Protein AF-A0A968XYW3-F1 (afdb_monomer)

Structure (mmCIF, N/CA/C/O backbone):
data_AF-A0A968XYW3-F1
#
_entry.id   AF-A0A968XYW3-F1
#
loop_
_atom_site.group_PDB
_atom_site.id
_atom_site.type_symbol
_atom_site.label_atom_id
_atom_site.label_alt_id
_atom_site.label_comp_id
_atom_site.label_asym_id
_atom_site.label_entity_id
_atom_site.label_seq_id
_atom_site.pdbx_PDB_ins_code
_atom_site.Cartn_x
_atom_site.Cartn_y
_atom_site.Cartn_z
_atom_site.occupancy
_atom_site.B_iso_or_equiv
_atom_site.auth_seq_id
_atom_site.auth_comp_id
_atom_site.auth_asym_id
_atom_site.auth_atom_id
_atom_site.pdbx_PDB_model_num
ATOM 1 N N . MET A 1 1 ? 74.297 -23.843 -17.372 1.00 54.12 1 MET A N 1
ATOM 2 C CA . MET A 1 1 ? 73.968 -23.413 -18.749 1.00 54.12 1 MET A CA 1
ATOM 3 C C . MET A 1 1 ? 72.685 -24.103 -19.192 1.00 54.12 1 MET A C 1
ATOM 5 O O . MET A 1 1 ? 72.749 -25.212 -19.692 1.00 54.12 1 MET A O 1
ATOM 9 N N . ALA A 1 2 ? 71.532 -23.484 -18.948 1.00 42.81 2 ALA A N 1
ATOM 10 C CA . ALA A 1 2 ? 70.273 -23.759 -19.647 1.00 42.81 2 ALA A CA 1
ATOM 11 C C . ALA A 1 2 ? 69.329 -22.609 -19.286 1.00 42.81 2 ALA A C 1
ATOM 13 O O . ALA A 1 2 ? 68.835 -22.524 -18.164 1.00 42.81 2 ALA A O 1
ATOM 14 N N . ALA A 1 3 ? 69.235 -21.662 -20.211 1.00 54.09 3 ALA A N 1
ATOM 15 C CA . ALA A 1 3 ? 68.545 -20.397 -20.066 1.00 54.09 3 ALA A CA 1
ATOM 16 C C . ALA A 1 3 ? 67.037 -20.558 -20.314 1.00 54.09 3 ALA A C 1
ATOM 18 O O . ALA A 1 3 ? 66.617 -21.222 -21.259 1.00 54.09 3 ALA A O 1
ATOM 19 N N . ASP A 1 4 ? 66.261 -19.939 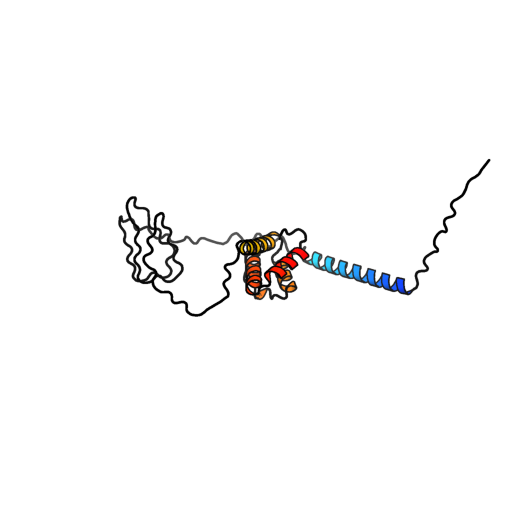-19.428 1.00 60.03 4 ASP A N 1
ATOM 20 C CA . ASP A 1 4 ? 65.313 -18.878 -19.774 1.00 60.03 4 ASP A CA 1
ATOM 21 C C . ASP A 1 4 ? 64.361 -19.156 -20.956 1.00 60.03 4 ASP A C 1
ATOM 23 O O . ASP A 1 4 ? 64.613 -18.820 -22.114 1.00 60.03 4 ASP A O 1
ATOM 27 N N . ARG A 1 5 ? 63.221 -19.782 -20.642 1.00 59.44 5 ARG A N 1
ATOM 28 C CA . ARG A 1 5 ? 62.080 -19.953 -21.550 1.00 59.44 5 ARG A CA 1
ATOM 29 C C . ARG A 1 5 ? 61.068 -18.840 -21.264 1.00 59.44 5 ARG A C 1
ATOM 31 O O . ARG A 1 5 ? 60.162 -18.996 -20.449 1.00 59.44 5 ARG A O 1
ATOM 38 N N . ALA A 1 6 ? 61.256 -17.706 -21.932 1.00 63.25 6 ALA A N 1
ATOM 39 C CA . ALA A 1 6 ? 60.378 -16.546 -21.863 1.00 63.25 6 ALA A CA 1
ATOM 40 C C . ALA A 1 6 ? 58.980 -16.851 -22.442 1.00 63.25 6 ALA A C 1
ATOM 42 O O . ALA A 1 6 ? 58.824 -17.183 -23.619 1.00 63.25 6 ALA A O 1
ATOM 43 N N . LEU A 1 7 ? 57.957 -16.702 -21.598 1.00 61.09 7 LEU A N 1
ATOM 44 C CA . LEU A 1 7 ? 56.536 -16.695 -21.949 1.00 61.09 7 LEU A CA 1
ATOM 45 C C . LEU A 1 7 ? 56.204 -15.428 -22.754 1.00 61.09 7 LEU A C 1
ATOM 47 O O . LEU A 1 7 ? 55.898 -14.372 -22.205 1.00 61.09 7 LEU A O 1
ATOM 51 N N . SER A 1 8 ? 56.271 -15.540 -24.078 1.00 68.19 8 SER A N 1
ATOM 52 C CA . SER A 1 8 ? 55.739 -14.547 -25.012 1.00 68.19 8 SER A CA 1
ATOM 53 C C . SER A 1 8 ? 54.216 -14.689 -25.086 1.00 68.19 8 SER A C 1
ATOM 55 O O . SER A 1 8 ? 53.688 -15.507 -25.839 1.00 68.19 8 SER A O 1
ATOM 57 N N . HIS A 1 9 ? 53.497 -13.915 -24.273 1.00 72.81 9 HIS A N 1
ATOM 58 C CA . HIS A 1 9 ? 52.052 -13.757 -24.428 1.00 72.81 9 HIS A CA 1
ATOM 59 C C . HIS A 1 9 ? 51.757 -12.641 -25.446 1.00 72.81 9 HIS A C 1
ATOM 61 O O . HIS A 1 9 ? 52.218 -11.512 -25.257 1.00 72.81 9 HIS A O 1
ATOM 67 N N . PRO A 1 10 ? 50.991 -12.914 -26.519 1.00 72.81 10 PRO A N 1
ATOM 68 C CA . PRO A 1 10 ? 50.585 -11.888 -27.469 1.00 72.81 10 PRO A CA 1
ATOM 69 C C . PRO A 1 10 ? 49.610 -10.913 -26.800 1.00 72.81 10 PRO A C 1
ATOM 71 O O . PRO A 1 10 ? 48.550 -11.304 -26.313 1.00 72.81 10 PRO A O 1
ATOM 74 N N . ILE A 1 11 ? 49.971 -9.630 -26.782 1.00 72.62 11 ILE A N 1
ATOM 75 C CA . ILE A 1 11 ? 49.113 -8.548 -26.289 1.00 72.62 11 ILE A CA 1
ATOM 76 C C . ILE A 1 11 ? 47.948 -8.387 -27.280 1.00 72.62 11 ILE A C 1
ATOM 78 O O . ILE A 1 11 ? 48.202 -8.114 -28.459 1.00 72.62 11 ILE A O 1
ATOM 82 N N . PRO A 1 12 ? 46.678 -8.545 -26.858 1.00 65.69 12 PRO A N 1
ATOM 83 C CA . PRO A 1 12 ? 45.551 -8.384 -27.761 1.00 65.69 12 PRO A CA 1
ATOM 84 C C . PRO A 1 12 ? 45.451 -6.937 -28.257 1.00 65.69 12 PRO A C 1
ATOM 86 O O . PRO A 1 12 ? 45.507 -5.964 -27.504 1.00 65.69 12 PRO A O 1
ATOM 89 N N . SER A 1 13 ? 45.327 -6.847 -29.578 1.00 63.91 13 SER A N 1
ATOM 90 C CA . SER A 1 13 ? 45.238 -5.646 -30.399 1.00 63.91 13 SER A CA 1
ATOM 91 C C . SER A 1 13 ? 44.205 -4.631 -29.897 1.00 63.91 13 SER A C 1
ATOM 93 O O . SER A 1 13 ? 43.092 -4.976 -29.501 1.00 63.91 13 SER A O 1
ATOM 95 N N . ARG A 1 14 ? 44.588 -3.350 -29.981 1.00 60.44 14 ARG A N 1
ATOM 96 C CA . ARG A 1 14 ? 43.767 -2.168 -29.696 1.00 60.44 14 ARG A CA 1
ATOM 97 C C . ARG A 1 14 ? 42.399 -2.268 -30.378 1.00 60.44 14 ARG A C 1
ATOM 99 O O . ARG A 1 14 ? 42.305 -2.232 -31.605 1.00 60.44 14 ARG A O 1
ATOM 106 N N . TYR A 1 15 ? 41.342 -2.287 -29.571 1.00 65.44 15 TYR A N 1
ATOM 107 C CA . TYR A 1 15 ? 39.962 -2.149 -30.027 1.00 65.44 15 TYR A CA 1
ATOM 108 C C . TYR A 1 15 ? 39.785 -0.826 -30.790 1.00 65.44 15 TYR A C 1
ATOM 110 O O . TYR A 1 15 ? 39.713 0.255 -30.201 1.00 65.44 15 TYR A O 1
ATOM 118 N N . LYS A 1 16 ? 39.708 -0.901 -32.124 1.00 64.56 16 LYS A N 1
ATOM 119 C CA . LYS A 1 16 ? 39.220 0.197 -32.965 1.00 64.56 16 LYS A CA 1
ATOM 120 C C . LYS A 1 16 ? 37.712 0.306 -32.756 1.00 64.56 16 LYS A C 1
ATOM 122 O O . LYS A 1 16 ? 36.932 -0.373 -33.415 1.00 64.56 16 LYS A O 1
ATOM 127 N N . PHE A 1 17 ? 37.311 1.156 -31.817 1.00 58.88 17 PHE A N 1
ATOM 128 C CA . PHE A 1 17 ? 35.916 1.528 -31.610 1.00 58.88 17 PHE A CA 1
ATOM 129 C C . PHE A 1 17 ? 35.354 2.173 -32.887 1.00 58.88 17 PHE A C 1
ATOM 131 O O . PHE A 1 17 ? 35.694 3.309 -33.228 1.00 58.88 17 PHE A O 1
ATOM 138 N N . GLY A 1 18 ? 34.511 1.427 -33.606 1.00 72.81 18 GLY A N 1
ATOM 139 C CA . GLY A 1 18 ? 33.774 1.919 -34.769 1.00 72.81 18 GLY A CA 1
ATOM 140 C C . GLY A 1 18 ? 32.852 3.082 -34.391 1.00 72.81 18 GLY A C 1
ATOM 141 O O . GLY A 1 18 ? 32.333 3.136 -33.276 1.00 72.81 18 GLY A O 1
ATOM 142 N N . GLY A 1 19 ? 32.643 4.022 -35.319 1.00 76.44 19 GLY A N 1
ATOM 143 C CA . GLY A 1 19 ? 31.930 5.286 -35.074 1.00 76.44 19 GLY A CA 1
ATOM 144 C C . GLY A 1 19 ? 30.546 5.149 -34.424 1.00 76.44 19 GLY A C 1
ATOM 145 O O . GLY A 1 19 ? 30.143 6.034 -33.674 1.00 76.44 19 GLY A O 1
ATOM 146 N N . HIS A 1 20 ? 29.855 4.020 -34.607 1.00 78.12 20 HIS A N 1
ATOM 147 C CA . HIS A 1 20 ? 28.555 3.762 -33.978 1.00 78.12 20 HIS A CA 1
ATOM 148 C C . HIS A 1 20 ? 28.596 3.646 -32.449 1.00 78.12 20 HIS A C 1
ATOM 150 O O . HIS A 1 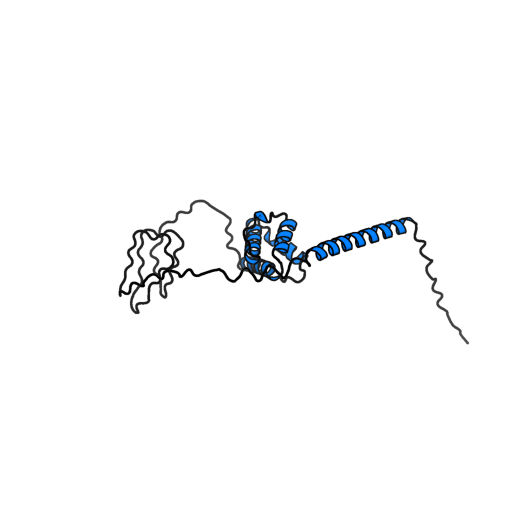20 ? 27.643 4.048 -31.785 1.00 78.12 20 HIS A O 1
ATOM 156 N N . GLN A 1 21 ? 29.702 3.179 -31.868 1.00 80.38 21 GLN A N 1
ATOM 157 C CA . GLN A 1 21 ? 29.836 3.070 -30.411 1.00 80.38 21 GLN A CA 1
ATOM 158 C C . GLN A 1 21 ? 29.899 4.443 -29.725 1.00 80.38 21 GLN A C 1
ATOM 160 O O . GLN A 1 21 ? 29.385 4.610 -28.621 1.00 80.38 21 GLN A O 1
ATOM 165 N N . LYS A 1 22 ? 30.462 5.457 -30.397 1.00 85.38 22 LYS A N 1
ATOM 166 C CA . LYS A 1 22 ? 30.525 6.825 -29.858 1.00 85.38 22 LYS A CA 1
ATOM 167 C C . LYS A 1 22 ? 29.129 7.430 -29.710 1.00 85.38 22 LYS A C 1
ATOM 169 O O . LYS A 1 22 ? 28.837 8.041 -28.688 1.00 85.38 22 LYS A O 1
ATOM 174 N N . ASN A 1 23 ? 28.255 7.198 -30.689 1.00 88.12 23 ASN A N 1
ATOM 175 C CA . ASN A 1 23 ? 26.884 7.705 -30.652 1.00 88.12 23 ASN A CA 1
ATOM 176 C C . ASN A 1 23 ? 26.074 7.040 -29.533 1.00 88.12 23 ASN A C 1
ATOM 178 O O . ASN A 1 23 ? 25.338 7.726 -28.830 1.00 88.12 23 ASN A O 1
ATOM 182 N N . MET A 1 24 ? 26.257 5.733 -29.313 1.00 89.00 24 MET A N 1
ATOM 183 C CA . MET A 1 24 ? 25.593 5.039 -28.205 1.00 89.00 24 MET A CA 1
ATOM 184 C C . MET A 1 24 ? 26.023 5.574 -26.837 1.00 89.00 24 MET A C 1
ATOM 186 O O . MET A 1 24 ? 25.183 5.773 -25.962 1.00 89.00 24 MET A O 1
ATOM 190 N N . LEU A 1 25 ? 27.315 5.860 -26.664 1.00 90.81 25 LEU A N 1
ATOM 191 C CA . LEU A 1 25 ? 27.838 6.383 -25.404 1.00 90.81 25 LEU A CA 1
ATOM 192 C C . LEU A 1 25 ? 27.327 7.803 -25.116 1.00 90.81 25 LEU A C 1
ATOM 194 O O . LEU A 1 25 ? 26.996 8.114 -23.973 1.00 90.81 25 LEU A O 1
ATOM 198 N N . ILE A 1 26 ? 27.184 8.640 -26.149 1.00 93.25 26 ILE A N 1
ATOM 199 C CA . ILE A 1 26 ? 26.586 9.977 -26.021 1.00 93.25 26 ILE A CA 1
ATOM 200 C C . ILE A 1 26 ? 25.122 9.871 -25.577 1.00 93.25 26 ILE A C 1
ATOM 202 O O . ILE A 1 26 ? 24.737 10.535 -24.619 1.00 93.25 26 ILE A O 1
ATOM 206 N N . VAL A 1 27 ? 24.325 8.997 -26.202 1.00 94.06 27 VAL A N 1
ATOM 207 C CA . VAL A 1 27 ? 22.911 8.803 -25.830 1.00 94.06 27 VAL A CA 1
ATOM 208 C C . VAL A 1 27 ? 22.777 8.292 -24.392 1.00 94.06 27 VAL A C 1
ATOM 210 O O . VAL A 1 27 ? 21.951 8.804 -23.635 1.00 94.06 27 VAL A O 1
ATOM 213 N N . ALA A 1 28 ? 23.617 7.338 -23.983 1.00 94.19 28 ALA A N 1
ATOM 214 C CA . ALA A 1 28 ? 23.607 6.806 -22.622 1.00 94.19 28 ALA A CA 1
ATOM 215 C C . ALA A 1 28 ? 23.951 7.882 -21.575 1.00 94.19 28 ALA A C 1
ATOM 217 O O . ALA A 1 28 ? 23.260 8.003 -20.563 1.00 94.19 28 ALA A O 1
ATOM 218 N N . LEU A 1 29 ? 24.970 8.710 -21.830 1.00 96.81 29 LEU A N 1
ATOM 219 C CA . LEU A 1 29 ? 25.329 9.813 -20.935 1.00 96.81 29 LEU A CA 1
ATOM 220 C C . LEU A 1 29 ? 24.234 10.884 -20.872 1.00 96.81 29 LEU A C 1
ATOM 222 O O . LEU A 1 29 ? 23.923 11.368 -19.784 1.00 96.81 29 LEU A O 1
ATOM 226 N N . SER A 1 30 ? 23.607 11.222 -22.002 1.00 96.56 30 SER A N 1
ATOM 227 C CA . SER A 1 30 ? 22.475 12.154 -22.031 1.00 96.56 30 SER A CA 1
ATOM 228 C C . SER A 1 30 ? 21.292 11.647 -21.203 1.00 96.56 30 SER A C 1
ATOM 230 O O . SER A 1 30 ? 20.686 12.430 -20.473 1.00 96.56 30 SER A O 1
ATOM 232 N N . LEU A 1 31 ? 20.994 10.344 -21.256 1.00 97.06 31 LEU A N 1
ATOM 233 C CA . LEU A 1 31 ? 19.916 9.739 -20.474 1.00 97.06 31 LEU A CA 1
ATOM 234 C C . LEU A 1 31 ? 20.198 9.793 -18.965 1.00 97.06 31 LEU A C 1
ATOM 236 O O . LEU A 1 31 ? 19.328 10.180 -18.186 1.00 97.06 31 LEU A O 1
ATOM 240 N N . ILE A 1 32 ? 21.425 9.466 -18.551 1.00 96.88 32 ILE A N 1
ATOM 241 C CA . ILE A 1 32 ? 21.835 9.513 -17.138 1.00 96.88 32 ILE A CA 1
ATOM 242 C C . ILE A 1 32 ? 21.747 10.947 -16.599 1.00 96.88 32 ILE A C 1
ATOM 244 O O . ILE A 1 32 ? 21.223 11.171 -15.506 1.00 96.88 32 ILE A O 1
ATOM 248 N N . LEU A 1 33 ? 22.210 11.933 -17.375 1.00 97.31 33 LEU A N 1
ATOM 249 C CA . LEU A 1 33 ? 22.125 13.344 -16.992 1.00 97.31 33 LEU A CA 1
ATOM 250 C C . LEU A 1 33 ? 20.674 13.837 -16.897 1.00 97.31 33 LEU A C 1
ATOM 252 O O . LEU A 1 33 ? 20.360 14.612 -15.992 1.00 97.31 33 LEU A O 1
ATOM 256 N N . LEU A 1 34 ? 19.781 13.365 -17.773 1.00 96.81 34 LEU A N 1
ATOM 257 C CA . LEU A 1 34 ? 18.357 13.696 -17.718 1.00 96.81 34 LEU A CA 1
ATOM 258 C C . LEU A 1 34 ? 17.704 13.166 -16.434 1.00 96.81 34 LEU A C 1
ATOM 260 O O . LEU A 1 34 ? 17.021 13.919 -15.740 1.00 96.81 34 LEU A O 1
ATOM 264 N N . ILE A 1 35 ? 17.964 11.906 -16.075 1.00 95.00 35 ILE A N 1
ATOM 265 C CA . ILE A 1 35 ? 17.444 11.296 -14.841 1.00 95.00 35 ILE A CA 1
ATOM 266 C C . ILE A 1 35 ? 17.963 12.055 -13.611 1.00 95.00 35 ILE A C 1
ATOM 268 O O . ILE A 1 35 ? 17.181 12.432 -12.736 1.00 95.00 35 ILE A O 1
ATOM 272 N N . ALA A 1 36 ? 19.264 12.363 -13.568 1.00 94.94 36 ALA A N 1
ATOM 273 C CA . ALA A 1 36 ? 19.859 13.131 -12.475 1.00 94.94 36 ALA A CA 1
ATOM 274 C C . ALA A 1 36 ? 19.248 14.540 -12.342 1.00 94.94 36 ALA A C 1
ATOM 276 O O . ALA A 1 36 ? 19.038 15.029 -11.227 1.00 94.94 36 ALA A O 1
ATOM 277 N N . TRP A 1 37 ? 18.925 15.194 -13.463 1.00 95.88 37 TRP A N 1
ATOM 278 C CA . TRP A 1 37 ? 18.262 16.497 -13.461 1.00 95.88 37 TRP A CA 1
ATOM 279 C C . TRP A 1 37 ? 16.831 16.427 -12.913 1.00 95.88 37 TRP A C 1
ATOM 281 O O . TRP A 1 37 ? 16.465 17.278 -12.099 1.00 95.88 37 TRP A O 1
ATOM 291 N N . ILE A 1 38 ? 16.049 15.405 -13.285 1.00 93.50 38 ILE A N 1
ATOM 292 C CA . ILE A 1 38 ? 14.680 15.199 -12.777 1.00 93.50 38 ILE A CA 1
ATOM 293 C C . ILE A 1 38 ? 14.697 15.008 -11.253 1.00 93.50 38 ILE A C 1
ATOM 295 O O . ILE A 1 38 ? 13.980 15.708 -10.535 1.00 93.50 38 ILE A O 1
ATOM 299 N N . VAL A 1 39 ? 15.580 14.143 -10.742 1.00 89.62 39 VAL A N 1
ATOM 300 C CA . VAL A 1 39 ? 15.715 13.894 -9.295 1.00 89.62 39 VAL A CA 1
ATOM 301 C C . VAL A 1 39 ? 16.120 15.171 -8.547 1.00 89.62 39 VAL A C 1
ATOM 303 O O . VAL A 1 39 ? 15.529 15.515 -7.521 1.00 89.62 39 VAL A O 1
ATOM 306 N N . ARG A 1 40 ? 17.088 15.933 -9.076 1.00 89.06 40 ARG A N 1
ATOM 307 C CA . ARG A 1 40 ? 17.534 17.195 -8.461 1.00 89.06 40 ARG A CA 1
ATOM 308 C C . ARG A 1 40 ? 16.446 18.269 -8.473 1.00 89.06 40 ARG A C 1
ATOM 310 O O . ARG A 1 40 ? 16.354 19.045 -7.520 1.00 89.06 40 ARG A O 1
ATOM 317 N N . ARG A 1 41 ? 15.644 18.344 -9.539 1.00 90.19 41 ARG A N 1
ATOM 318 C CA . ARG A 1 41 ? 14.544 19.308 -9.654 1.00 90.19 41 ARG A CA 1
ATOM 319 C C . ARG A 1 41 ? 13.453 19.026 -8.624 1.00 90.19 41 ARG A C 1
ATOM 321 O O . ARG A 1 41 ? 13.018 19.971 -7.970 1.00 90.19 41 ARG A O 1
ATOM 328 N N . ASN A 1 42 ? 13.089 17.759 -8.427 1.00 77.19 42 ASN A N 1
ATOM 329 C CA . ASN A 1 42 ? 12.075 17.377 -7.443 1.00 77.19 42 ASN A CA 1
ATOM 330 C C . ASN A 1 42 ? 12.548 17.641 -6.007 1.00 77.19 42 ASN A C 1
ATOM 332 O O . ASN A 1 42 ? 11.820 18.243 -5.225 1.00 77.19 42 ASN A O 1
ATOM 336 N N . ASN A 1 43 ? 13.810 17.337 -5.686 1.00 74.06 43 ASN A N 1
ATOM 337 C CA . ASN A 1 43 ? 14.340 17.580 -4.339 1.00 74.06 43 ASN A CA 1
ATOM 338 C C . ASN A 1 43 ? 14.454 19.085 -3.990 1.00 74.06 43 ASN A C 1
ATOM 340 O O . ASN A 1 43 ? 14.331 19.488 -2.835 1.00 74.06 43 ASN A O 1
ATOM 344 N N . LYS A 1 44 ? 14.646 19.966 -4.986 1.00 73.62 44 LYS A N 1
ATOM 345 C CA . LYS A 1 44 ? 14.739 21.422 -4.756 1.00 73.62 44 LYS A CA 1
ATOM 346 C C . LYS A 1 44 ? 13.395 22.065 -4.381 1.00 73.62 44 LYS A C 1
ATOM 348 O O . LYS A 1 44 ? 13.398 23.159 -3.817 1.00 73.62 44 LYS A O 1
ATOM 353 N N . LEU A 1 45 ? 12.268 21.419 -4.683 1.00 62.81 45 LEU A N 1
ATOM 354 C CA . LEU A 1 45 ? 10.934 21.935 -4.359 1.00 62.81 45 LEU A CA 1
ATOM 355 C C . LEU A 1 45 ? 10.501 21.583 -2.925 1.00 62.81 45 LEU A C 1
ATOM 357 O O . LEU A 1 45 ? 9.831 22.392 -2.291 1.00 62.81 45 LEU A O 1
ATOM 361 N N . SER A 1 46 ? 10.975 20.468 -2.361 1.00 58.69 46 SER A N 1
ATOM 362 C CA . SER A 1 46 ? 10.630 20.046 -0.991 1.00 58.69 46 SER A CA 1
ATOM 363 C C . SER A 1 46 ? 11.351 20.831 0.116 1.00 58.69 46 SER A C 1
ATOM 365 O O . SER A 1 46 ? 10.914 20.832 1.263 1.00 58.69 46 SER A O 1
ATOM 367 N N . GLY A 1 47 ? 12.434 21.548 -0.202 1.00 54.09 47 GLY A N 1
ATOM 368 C CA . GLY A 1 47 ? 13.249 22.264 0.790 1.00 54.09 47 GLY A CA 1
ATOM 369 C C . GLY A 1 47 ? 12.703 23.613 1.283 1.00 54.09 47 GLY A C 1
ATOM 370 O O . GLY A 1 47 ? 13.378 24.264 2.075 1.00 54.09 47 GLY A O 1
ATOM 371 N N . LYS A 1 48 ? 11.537 24.084 0.810 1.00 52.75 48 LYS A N 1
ATOM 372 C CA . LYS A 1 48 ? 11.028 25.440 1.118 1.00 52.75 48 LYS A CA 1
ATOM 373 C C . LYS A 1 48 ? 9.740 25.515 1.951 1.00 52.75 48 LYS A C 1
ATOM 375 O O . LYS A 1 48 ? 9.311 26.628 2.233 1.00 52.75 48 LYS A O 1
ATOM 380 N N . LEU A 1 49 ? 9.152 24.393 2.379 1.00 53.53 49 LEU A N 1
ATOM 381 C CA . LEU A 1 49 ? 7.826 24.381 3.033 1.00 53.53 49 LEU A CA 1
ATOM 382 C C . LEU A 1 49 ? 7.781 23.928 4.507 1.00 53.53 49 LEU A C 1
ATOM 384 O O . LEU A 1 49 ? 6.715 23.619 5.023 1.00 53.53 49 LEU A O 1
ATOM 388 N N . LYS A 1 50 ? 8.901 23.942 5.232 1.00 59.53 50 LYS A N 1
ATOM 389 C CA . LYS A 1 50 ? 8.924 23.822 6.706 1.00 59.53 50 LYS A CA 1
ATOM 390 C C . LYS A 1 50 ? 9.875 24.907 7.209 1.00 59.53 50 LYS A C 1
ATOM 392 O O . LYS A 1 50 ? 10.990 24.995 6.715 1.00 59.53 50 LYS A O 1
ATOM 397 N N . VAL A 1 51 ? 9.485 25.863 8.054 1.00 54.25 51 VAL A N 1
ATOM 398 C CA . VAL A 1 51 ? 9.230 25.680 9.498 1.00 54.25 51 VAL A CA 1
ATOM 399 C C . VAL A 1 51 ? 8.283 26.762 10.078 1.00 54.25 51 VAL A C 1
ATOM 401 O O . VAL A 1 51 ? 7.967 26.714 11.259 1.00 54.25 51 VAL A O 1
ATOM 404 N N . LYS A 1 52 ? 7.805 27.746 9.301 1.00 48.12 52 LYS A N 1
ATOM 405 C CA . LYS A 1 52 ? 7.115 28.914 9.893 1.00 48.12 52 LYS A CA 1
ATOM 406 C C . LYS A 1 52 ? 5.622 28.747 10.200 1.00 48.12 52 LYS A C 1
ATOM 408 O O . LYS A 1 52 ? 5.161 29.410 11.117 1.00 48.12 52 LYS A O 1
ATOM 413 N N . ASP A 1 53 ? 4.914 27.821 9.554 1.00 52.56 53 ASP A N 1
ATOM 414 C CA . ASP A 1 53 ? 3.440 27.820 9.632 1.00 52.56 53 ASP A CA 1
ATOM 415 C C . ASP A 1 53 ? 2.851 26.763 10.587 1.00 52.56 53 ASP A C 1
ATOM 417 O O . ASP A 1 53 ? 1.643 26.724 10.792 1.00 52.56 53 ASP A O 1
ATOM 421 N N . LEU A 1 54 ? 3.678 25.905 11.205 1.00 53.78 54 LEU A N 1
ATOM 422 C CA . LEU A 1 54 ? 3.192 24.802 12.054 1.00 53.78 54 LEU A CA 1
ATOM 423 C C . LEU A 1 54 ? 3.149 25.104 13.563 1.00 53.78 54 LEU A C 1
ATOM 425 O O . LEU A 1 54 ? 2.779 24.225 14.332 1.00 53.78 54 LEU A O 1
ATOM 429 N N . VAL A 1 55 ? 3.517 26.314 14.001 1.00 51.56 55 VAL A N 1
ATOM 430 C CA . VAL A 1 55 ? 3.499 26.690 15.434 1.00 51.56 55 VAL A CA 1
ATOM 431 C C . VAL A 1 55 ? 2.264 27.525 15.816 1.00 51.56 55 VAL A C 1
ATOM 433 O O . VAL A 1 55 ? 1.956 27.642 16.996 1.00 51.56 55 VAL A O 1
ATOM 436 N N . GLU A 1 56 ? 1.482 28.037 14.859 1.00 52.16 56 GLU A N 1
ATOM 437 C CA . GLU A 1 56 ? 0.322 28.902 15.164 1.00 52.16 56 GLU A CA 1
ATOM 438 C C . GLU A 1 56 ? -1.038 28.177 15.253 1.00 52.16 56 GLU A C 1
ATOM 440 O O . GLU A 1 56 ? -2.039 28.811 15.579 1.00 52.16 56 GLU A O 1
ATOM 445 N N . ALA A 1 57 ? -1.111 26.856 15.039 1.00 52.91 57 ALA A N 1
ATOM 446 C CA . ALA A 1 57 ? -2.395 26.136 14.980 1.00 52.91 57 ALA A CA 1
ATOM 447 C C . ALA A 1 57 ? -2.818 25.376 16.262 1.00 52.91 57 ALA A C 1
ATOM 449 O O . ALA A 1 57 ? -3.961 24.930 16.335 1.00 52.91 57 ALA A O 1
ATOM 450 N N . GLU A 1 58 ? -1.966 25.227 17.286 1.00 51.56 58 GLU A N 1
ATOM 451 C CA . GLU A 1 58 ? -2.268 24.352 18.446 1.00 51.56 58 GLU A CA 1
ATOM 452 C C . GLU A 1 58 ? -2.872 25.036 19.692 1.00 51.56 58 GLU A C 1
ATOM 454 O O . GLU A 1 58 ? -3.126 24.366 20.689 1.00 51.56 58 GLU A O 1
ATOM 459 N N . LEU A 1 59 ? -3.169 26.341 19.672 1.00 53.78 59 LEU A N 1
ATOM 460 C CA . LEU A 1 59 ? -3.608 27.062 20.885 1.00 53.78 59 LEU A CA 1
ATOM 461 C C . LEU A 1 59 ? -5.115 27.340 21.019 1.00 53.78 59 LEU A C 1
ATOM 463 O O . LEU A 1 59 ? -5.496 28.000 21.981 1.00 53.78 59 LEU A O 1
ATOM 467 N N . ASN A 1 60 ? -5.984 26.839 20.128 1.00 50.88 60 ASN A N 1
ATOM 468 C CA . ASN A 1 60 ? -7.387 27.295 20.102 1.00 50.88 60 ASN A CA 1
ATOM 469 C C . ASN A 1 60 ? -8.489 26.221 20.024 1.00 50.88 60 ASN A C 1
ATOM 471 O O . ASN A 1 60 ? -9.567 26.495 19.503 1.00 50.88 60 ASN A O 1
ATOM 475 N N . THR A 1 61 ? -8.281 25.019 20.575 1.00 54.59 61 THR A N 1
ATOM 476 C CA . THR A 1 61 ? -9.397 24.063 20.757 1.00 54.59 61 THR A CA 1
ATOM 477 C C . THR A 1 61 ? -9.836 24.014 22.218 1.00 54.59 61 THR A C 1
ATOM 479 O O . THR A 1 61 ? -9.392 23.198 23.024 1.00 54.59 61 THR A O 1
ATOM 482 N N . GLU A 1 62 ? -10.705 24.965 22.544 1.00 44.12 62 GLU A N 1
ATOM 483 C CA . GLU A 1 62 ? -11.476 25.068 23.776 1.00 44.12 62 GL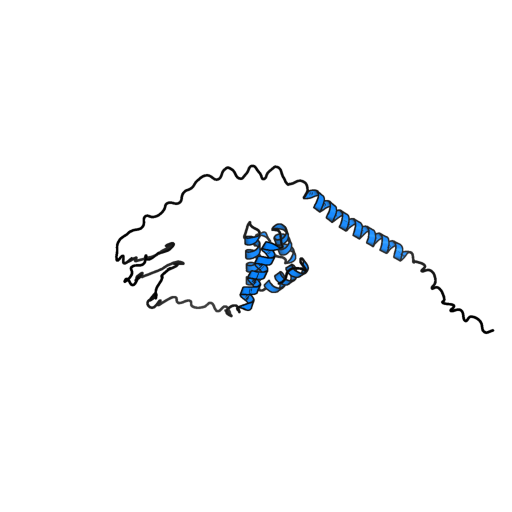U A CA 1
ATOM 484 C C . GLU A 1 62 ? -12.388 23.854 24.033 1.00 44.12 62 GLU A C 1
ATOM 486 O O . GLU A 1 62 ? -13.119 23.383 23.167 1.00 44.12 62 GLU A O 1
ATOM 491 N N . ARG A 1 63 ? -12.378 23.423 25.301 1.00 52.16 63 ARG A N 1
ATOM 492 C CA . ARG A 1 63 ? -13.542 23.124 26.158 1.00 52.16 63 ARG A CA 1
ATOM 493 C C . ARG A 1 63 ? -14.831 22.656 25.463 1.00 52.16 63 ARG A C 1
ATOM 495 O O . ARG A 1 63 ? -15.685 23.456 25.100 1.00 52.16 63 ARG A O 1
ATOM 502 N N . THR A 1 64 ? -15.093 21.355 25.530 1.00 44.84 64 THR A N 1
ATOM 503 C CA . THR A 1 64 ? -16.465 20.834 25.669 1.00 44.84 64 THR A CA 1
ATOM 504 C C . THR A 1 64 ? -16.447 19.622 26.602 1.00 44.84 64 THR A C 1
ATOM 506 O O . THR A 1 64 ? -15.861 18.588 26.301 1.00 44.84 64 THR A O 1
ATOM 509 N N . LEU A 1 65 ? -17.027 19.790 27.793 1.00 53.06 65 LEU A N 1
ATOM 510 C CA . LEU A 1 65 ? -17.180 18.747 28.810 1.00 53.06 65 LEU A CA 1
ATOM 511 C C . LEU A 1 65 ? -18.327 17.795 28.416 1.00 53.06 65 LEU A C 1
ATOM 513 O O . LEU A 1 65 ? -19.402 18.284 28.063 1.00 53.06 65 LEU A O 1
ATOM 517 N N . PRO A 1 66 ? -18.153 16.465 28.511 1.00 59.19 66 PRO A N 1
ATOM 518 C CA . PRO A 1 66 ? -19.247 15.519 28.338 1.00 59.19 66 PRO A CA 1
ATOM 519 C C . PRO A 1 66 ? -20.137 15.469 29.589 1.00 59.19 66 PRO A C 1
ATOM 521 O O . PRO A 1 66 ? -19.656 15.305 30.710 1.00 59.19 66 PRO A O 1
ATOM 524 N N . ASN A 1 67 ? -21.449 15.585 29.377 1.00 53.84 67 ASN A N 1
ATOM 525 C CA . ASN A 1 67 ? -22.475 15.346 30.389 1.00 53.84 67 ASN A CA 1
ATOM 526 C C . ASN A 1 67 ? -22.414 13.885 30.855 1.00 53.84 67 ASN A C 1
ATOM 528 O O . ASN A 1 67 ? -22.686 12.967 30.081 1.00 53.84 67 ASN A O 1
ATOM 532 N N . THR A 1 68 ? -22.072 13.668 32.121 1.00 45.59 68 THR A N 1
ATOM 533 C CA . THR A 1 68 ? -22.128 12.364 32.781 1.00 45.59 68 THR A CA 1
ATOM 534 C C . THR A 1 68 ? -23.573 12.032 33.175 1.00 45.59 68 THR A C 1
ATOM 536 O O . THR A 1 68 ? -24.179 12.785 33.942 1.00 45.59 68 THR A O 1
ATOM 539 N N . PRO A 1 69 ? -24.155 10.917 32.697 1.00 50.72 69 PRO A N 1
ATOM 540 C CA . PRO A 1 69 ? -25.439 10.444 33.197 1.00 50.72 69 PRO A CA 1
ATOM 541 C C . PRO A 1 69 ? -25.298 9.951 34.644 1.00 50.72 69 PRO A C 1
ATOM 543 O O . PRO A 1 69 ? -24.362 9.234 34.998 1.00 50.72 69 PRO A O 1
ATOM 546 N N . THR A 1 70 ? -26.236 10.368 35.491 1.00 52.06 70 THR A N 1
ATOM 547 C CA . THR A 1 70 ? -26.311 10.019 36.912 1.00 52.06 70 THR A CA 1
ATOM 548 C C . THR A 1 70 ? -26.610 8.519 37.082 1.00 52.06 70 THR A C 1
ATOM 550 O O . THR A 1 70 ? -27.589 8.042 36.505 1.00 52.06 70 THR A O 1
ATOM 553 N N . PRO A 1 71 ? -25.825 7.753 37.864 1.00 47.34 71 PRO A N 1
ATOM 554 C CA . PRO A 1 71 ? -26.113 6.344 38.125 1.00 47.34 71 PRO A CA 1
ATOM 555 C C . PRO A 1 71 ? -27.350 6.202 39.023 1.00 47.34 71 PRO A C 1
ATOM 557 O O . PRO A 1 71 ? -27.405 6.746 40.127 1.00 47.34 71 PRO A O 1
ATOM 560 N N . ALA A 1 72 ? -28.349 5.453 38.555 1.00 48.59 72 ALA A N 1
ATOM 561 C CA . ALA A 1 72 ? -29.497 5.052 39.358 1.00 48.59 72 ALA A CA 1
ATOM 562 C C . ALA A 1 72 ? -29.065 3.952 40.343 1.00 48.59 72 ALA A C 1
ATOM 564 O O . ALA A 1 72 ? -28.960 2.783 39.982 1.00 48.59 72 ALA A O 1
ATOM 565 N N . SER A 1 73 ? -28.781 4.337 41.588 1.00 40.69 73 SER A N 1
ATOM 566 C CA . SER A 1 73 ? -28.472 3.410 42.679 1.00 40.69 73 SER A CA 1
ATOM 567 C C . SER A 1 73 ? -29.772 2.905 43.312 1.00 40.69 73 SER A C 1
ATOM 569 O O . SER A 1 73 ? -30.428 3.617 44.071 1.00 40.69 73 SER A O 1
ATOM 571 N N . GLY A 1 74 ? -30.167 1.682 42.962 1.00 46.75 74 GLY A N 1
ATOM 572 C CA . GLY A 1 74 ? -31.282 0.960 43.569 1.00 46.75 74 GLY A CA 1
ATOM 573 C C . GLY A 1 74 ? -31.062 -0.546 43.439 1.00 46.75 74 GLY A C 1
ATOM 574 O O . GLY A 1 74 ? -30.956 -1.068 42.331 1.00 46.75 74 GLY A O 1
ATOM 575 N N . ALA A 1 75 ? -30.949 -1.246 44.569 1.00 43.62 75 ALA A N 1
ATOM 576 C CA . ALA A 1 75 ? -30.714 -2.687 44.609 1.00 43.62 75 ALA A CA 1
ATOM 577 C C . ALA A 1 75 ? -31.901 -3.457 43.994 1.00 43.62 75 ALA A C 1
ATOM 579 O O . ALA A 1 75 ? -33.036 -3.292 44.434 1.00 43.62 75 ALA A O 1
ATOM 580 N N . GLY A 1 76 ? -31.637 -4.304 42.990 1.00 53.62 76 GLY A N 1
ATOM 581 C CA . GLY A 1 76 ? -32.651 -5.162 42.355 1.00 53.62 76 GLY A CA 1
ATOM 582 C C . GLY A 1 76 ? -33.309 -4.604 41.086 1.00 53.62 76 GLY A C 1
ATOM 583 O O . GLY A 1 76 ? -34.443 -4.964 40.780 1.00 53.62 76 GLY A O 1
ATOM 584 N N . ALA A 1 77 ? -32.630 -3.731 40.339 1.00 50.16 77 ALA A N 1
ATOM 585 C CA . ALA A 1 77 ? -33.175 -3.140 39.119 1.00 50.16 77 ALA A CA 1
ATOM 586 C C . ALA A 1 77 ? -33.348 -4.170 37.980 1.00 50.16 77 ALA A C 1
ATOM 588 O O . ALA A 1 77 ? -32.401 -4.516 37.277 1.00 50.16 77 ALA A O 1
ATOM 589 N N . THR A 1 78 ? -34.581 -4.625 37.751 1.00 53.06 78 THR A N 1
ATOM 590 C CA . THR A 1 78 ? -34.984 -5.250 36.485 1.00 53.06 78 THR A CA 1
ATOM 591 C C . THR A 1 78 ? -35.252 -4.157 35.454 1.00 53.06 78 THR A C 1
ATOM 593 O O . THR A 1 78 ? -36.241 -3.429 35.560 1.00 53.06 78 THR A O 1
ATOM 596 N N . LEU A 1 79 ? -34.386 -4.033 34.448 1.00 56.59 79 LEU A N 1
ATOM 597 C CA . LEU A 1 79 ? -34.638 -3.186 33.282 1.00 56.59 79 LEU A CA 1
ATOM 598 C C . LEU A 1 79 ? -35.603 -3.918 32.344 1.00 56.59 79 LEU A C 1
ATOM 600 O O . LEU A 1 79 ? -35.213 -4.852 31.649 1.00 56.59 79 LEU A O 1
ATOM 604 N N . ASN A 1 80 ? -36.869 -3.504 32.349 1.00 55.34 80 ASN A N 1
ATOM 605 C CA . ASN A 1 80 ? -37.894 -4.025 31.450 1.00 55.34 80 ASN A CA 1
ATOM 606 C C . ASN A 1 80 ? -38.138 -2.974 30.358 1.00 55.34 80 ASN A C 1
ATOM 608 O O . ASN A 1 80 ? -38.888 -2.017 30.556 1.00 55.34 80 ASN A O 1
ATOM 612 N N . ALA A 1 81 ? -37.424 -3.093 29.240 1.00 60.84 81 ALA A N 1
ATOM 613 C CA . ALA A 1 81 ? -37.530 -2.172 28.113 1.00 60.84 81 ALA A CA 1
ATOM 614 C C . ALA A 1 81 ? -38.185 -2.893 26.932 1.00 60.84 81 ALA A C 1
ATOM 616 O O . ALA A 1 81 ? -37.685 -3.908 26.457 1.00 60.84 81 ALA A O 1
ATOM 617 N N . LYS A 1 82 ? -39.301 -2.346 26.436 1.00 60.97 82 LYS A N 1
ATOM 618 C CA . LYS A 1 82 ? -40.047 -2.917 25.302 1.00 60.97 82 LYS A CA 1
ATOM 619 C C . LYS A 1 82 ? -39.257 -2.861 23.985 1.00 60.97 82 LYS A C 1
ATOM 621 O O . LYS A 1 82 ? -39.372 -3.759 23.160 1.00 60.97 82 LYS A O 1
ATOM 626 N N . THR A 1 83 ? -38.432 -1.829 23.816 1.00 54.81 83 THR A N 1
ATOM 627 C CA . THR A 1 83 ? -37.561 -1.638 22.651 1.00 54.81 83 THR A CA 1
ATOM 628 C C . THR A 1 83 ? -36.255 -1.004 23.118 1.00 54.81 83 THR A C 1
ATOM 630 O O . THR A 1 83 ? -36.287 0.046 23.759 1.00 54.81 83 THR A O 1
ATOM 633 N N . ILE A 1 84 ? -35.113 -1.614 22.792 1.00 60.12 84 ILE A N 1
ATOM 634 C CA . ILE A 1 84 ? -33.785 -1.023 23.011 1.00 60.12 84 ILE A CA 1
ATOM 635 C C . ILE A 1 84 ? -33.208 -0.675 21.635 1.00 60.12 84 ILE A C 1
ATOM 637 O O . ILE A 1 84 ? -32.909 -1.567 20.840 1.00 60.12 84 ILE A O 1
ATOM 641 N N . GLN A 1 85 ? -33.095 0.621 21.347 1.00 55.59 85 GLN A N 1
ATOM 642 C CA . GLN A 1 85 ? -32.456 1.167 20.146 1.00 55.59 85 GLN A CA 1
ATOM 643 C C . GLN A 1 85 ? -31.254 2.008 20.577 1.00 55.59 85 GLN A C 1
ATOM 645 O O . GLN A 1 85 ? -31.375 2.817 21.494 1.00 55.59 85 GLN A O 1
ATOM 650 N N . ASP A 1 86 ? -30.102 1.782 19.944 1.00 53.81 86 ASP A N 1
ATOM 651 C CA . ASP A 1 86 ? -28.896 2.618 20.066 1.00 53.81 86 ASP A CA 1
ATOM 652 C C . ASP A 1 86 ? -28.373 2.856 21.499 1.00 53.81 86 ASP A C 1
ATOM 654 O O . ASP A 1 86 ? -27.730 3.865 21.790 1.00 53.81 86 ASP A O 1
ATOM 658 N N . ALA A 1 87 ? -28.603 1.915 22.420 1.00 52.53 87 ALA A N 1
ATOM 659 C CA . ALA A 1 87 ? -28.073 2.019 23.777 1.00 52.53 87 ALA A CA 1
ATOM 660 C C . ALA A 1 87 ? -26.559 1.735 23.807 1.00 52.53 87 ALA A C 1
ATOM 662 O O . ALA A 1 87 ? -26.118 0.593 23.639 1.00 52.53 87 ALA A O 1
ATOM 663 N N . GLN A 1 88 ? -25.758 2.769 24.074 1.00 54.69 88 GLN A N 1
ATOM 664 C CA . GLN A 1 88 ? -24.347 2.623 24.423 1.00 54.69 88 GLN A CA 1
ATOM 665 C C . GLN A 1 88 ? -24.213 2.150 25.879 1.00 54.69 88 GLN A C 1
ATOM 667 O O . GLN A 1 88 ? -24.387 2.920 26.814 1.00 54.69 88 GLN A O 1
ATOM 672 N N . VAL A 1 89 ? -23.847 0.873 26.023 1.00 52.22 89 VAL A N 1
ATOM 673 C CA . VAL A 1 89 ? -23.311 0.216 27.230 1.00 52.22 89 VAL A CA 1
ATOM 674 C C . VAL A 1 89 ? -24.278 0.123 28.421 1.00 52.22 89 VAL A C 1
ATOM 676 O O . VAL A 1 89 ? -24.434 1.046 29.213 1.00 52.22 89 VAL A O 1
ATOM 679 N N . ILE A 1 90 ? -24.859 -1.066 28.615 1.00 57.81 90 ILE A N 1
ATOM 680 C CA . ILE A 1 90 ? -25.571 -1.421 29.851 1.00 57.81 90 ILE A CA 1
ATOM 681 C C . ILE A 1 90 ? -24.558 -2.089 30.788 1.00 57.81 90 ILE A C 1
ATOM 683 O O . ILE A 1 90 ? -24.242 -3.267 30.624 1.00 57.81 90 ILE A O 1
ATOM 687 N N . ASN A 1 91 ? -24.033 -1.338 31.758 1.00 55.12 91 ASN A N 1
ATOM 688 C CA . ASN A 1 91 ? -23.254 -1.902 32.860 1.00 55.12 91 ASN A CA 1
ATOM 689 C C . ASN A 1 91 ? -24.224 -2.335 33.964 1.00 55.12 91 ASN A C 1
ATOM 691 O O . ASN A 1 91 ? -24.741 -1.499 34.704 1.00 55.12 91 ASN A O 1
ATOM 695 N N . ALA A 1 92 ? -24.499 -3.636 34.057 1.00 57.88 92 ALA A N 1
ATOM 696 C CA . ALA A 1 92 ? -25.200 -4.192 35.207 1.00 57.88 92 ALA A CA 1
ATOM 697 C C . ALA A 1 92 ? -24.205 -4.274 36.374 1.00 57.88 92 ALA A C 1
ATOM 699 O O . ALA A 1 92 ? -23.275 -5.080 36.339 1.00 57.88 92 ALA A O 1
ATOM 700 N N . ASP A 1 93 ? -24.362 -3.396 37.366 1.00 49.97 93 ASP A N 1
ATOM 701 C CA . ASP A 1 93 ? -23.478 -3.368 38.530 1.00 49.97 93 ASP A CA 1
ATOM 702 C C . ASP A 1 93 ? -23.649 -4.644 39.372 1.00 49.97 93 ASP A C 1
ATOM 704 O O . ASP A 1 93 ? -24.750 -5.195 39.503 1.00 49.97 93 ASP A O 1
ATOM 708 N N . GLN A 1 94 ? -22.539 -5.152 39.902 1.00 49.25 94 GLN A N 1
ATOM 709 C CA . GLN A 1 94 ? -22.478 -6.455 40.554 1.00 49.25 94 GLN A CA 1
ATOM 710 C C . GLN A 1 94 ? -23.263 -6.423 41.868 1.00 49.25 94 GLN A C 1
ATOM 712 O O . GLN A 1 94 ? -22.863 -5.774 42.832 1.00 49.25 94 GLN A O 1
ATOM 717 N N . THR A 1 95 ? -24.347 -7.192 41.955 1.00 48.31 95 THR A N 1
ATOM 718 C CA . THR A 1 95 ? -24.876 -7.601 43.260 1.00 48.31 95 THR A CA 1
ATOM 719 C C . THR A 1 95 ? -24.337 -8.994 43.586 1.00 48.31 95 THR A C 1
ATOM 721 O O . THR A 1 95 ? -24.454 -9.893 42.753 1.00 48.31 95 THR A O 1
ATOM 724 N N . PRO A 1 96 ? -23.776 -9.225 44.789 1.00 49.19 96 PRO A N 1
ATOM 725 C CA . PRO A 1 96 ? -23.105 -10.482 45.153 1.00 49.19 96 PRO A CA 1
ATOM 726 C C . PRO A 1 96 ? -24.024 -11.720 45.211 1.00 49.19 96 PRO A C 1
ATOM 728 O O . PRO A 1 96 ? -23.571 -12.805 45.560 1.00 49.19 96 PRO A O 1
ATOM 731 N N . ALA A 1 97 ? -25.303 -11.582 44.853 1.00 53.75 97 ALA A N 1
ATOM 732 C CA . ALA A 1 97 ? -26.270 -12.676 44.779 1.00 53.75 97 ALA A CA 1
ATOM 733 C C . ALA A 1 97 ? -27.242 -12.579 43.579 1.00 53.75 97 ALA A C 1
ATOM 735 O O . ALA A 1 97 ? -28.188 -13.361 43.502 1.00 53.75 97 ALA A O 1
ATOM 736 N N . GLY A 1 98 ? -27.065 -11.624 42.657 1.00 52.00 98 GLY A N 1
ATOM 737 C CA . GLY A 1 98 ? -28.095 -11.272 41.675 1.00 52.00 98 GLY A CA 1
ATOM 738 C C . GLY A 1 98 ? -27.785 -11.746 40.261 1.00 52.00 98 GLY A C 1
ATOM 739 O O . GLY A 1 98 ? -26.876 -11.236 39.614 1.00 52.00 98 GLY A O 1
ATOM 740 N N . GLN A 1 99 ? -28.586 -12.679 39.745 1.00 55.09 99 GLN A N 1
ATOM 741 C CA . GLN A 1 99 ? -28.677 -12.928 38.306 1.00 55.09 99 GLN A CA 1
ATOM 742 C C . GLN A 1 99 ? -29.144 -11.638 37.612 1.00 55.09 99 GLN A C 1
ATOM 744 O O . GLN A 1 99 ? -30.250 -11.163 37.867 1.00 55.09 99 GLN A O 1
ATOM 749 N N . ALA A 1 100 ? -28.320 -11.068 36.735 1.00 54.62 100 ALA A N 1
ATOM 750 C CA . ALA A 1 100 ? -28.754 -9.991 35.856 1.00 54.62 100 ALA A CA 1
ATOM 751 C C . ALA A 1 100 ? -29.579 -10.600 34.711 1.00 54.62 100 ALA A C 1
ATOM 753 O O . ALA A 1 100 ? -29.035 -11.282 33.843 1.00 54.62 100 ALA A O 1
ATOM 754 N N . ALA A 1 101 ? -30.896 -10.390 34.727 1.00 56.84 101 ALA A N 1
ATOM 755 C CA . ALA A 1 101 ? -31.790 -10.796 33.647 1.00 56.84 101 ALA A CA 1
ATOM 756 C C . ALA A 1 101 ? -32.156 -9.570 32.804 1.00 56.84 101 ALA A C 1
ATOM 758 O O . ALA A 1 101 ? -32.701 -8.595 33.320 1.00 56.84 101 ALA A O 1
ATOM 759 N N . LEU A 1 102 ? -31.857 -9.626 31.507 1.00 61.12 102 LEU A N 1
ATOM 760 C CA . LEU A 1 102 ? -32.263 -8.618 30.535 1.00 61.12 102 LEU A CA 1
ATOM 761 C C . LEU A 1 102 ? -33.413 -9.209 29.721 1.00 61.12 102 LEU A C 1
ATOM 763 O O . LEU A 1 102 ? -33.222 -10.208 29.031 1.00 61.12 102 LEU A O 1
ATOM 767 N N . ASN A 1 103 ? -34.608 -8.637 29.853 1.00 61.00 103 ASN A N 1
ATOM 768 C CA . ASN A 1 103 ? -35.798 -9.100 29.144 1.00 61.00 103 ASN A CA 1
ATOM 769 C C . ASN A 1 103 ? -36.235 -7.986 28.186 1.00 61.00 103 ASN A C 1
ATOM 771 O O . ASN A 1 103 ? -36.701 -6.936 28.628 1.00 61.00 103 ASN A O 1
ATOM 775 N N . ALA A 1 104 ? -35.990 -8.178 26.891 1.00 62.97 104 ALA A N 1
ATOM 776 C CA . ALA A 1 104 ? -36.327 -7.223 25.842 1.00 62.97 104 ALA A CA 1
ATOM 777 C C . ALA A 1 104 ? -36.941 -7.976 24.657 1.00 62.97 104 ALA A C 1
ATOM 779 O O . ALA A 1 104 ? -36.343 -8.928 24.159 1.00 62.97 104 ALA A O 1
ATOM 780 N N . ASP A 1 105 ? -38.109 -7.527 24.190 1.00 56.84 105 ASP A N 1
ATOM 781 C CA . ASP A 1 105 ? -38.821 -8.146 23.060 1.00 56.84 105 ASP A CA 1
ATOM 782 C C . ASP A 1 105 ? -38.109 -7.904 21.720 1.00 56.84 105 ASP A C 1
ATOM 784 O O . ASP A 1 105 ? -38.251 -8.672 20.769 1.00 56.84 105 ASP A O 1
ATOM 788 N N . THR A 1 106 ? -37.361 -6.805 21.594 1.00 55.31 106 THR A N 1
ATOM 789 C CA . THR A 1 106 ? -36.620 -6.459 20.375 1.00 55.31 106 THR A CA 1
ATOM 790 C C . THR A 1 106 ? -35.384 -5.631 20.718 1.00 55.31 106 THR A C 1
ATOM 792 O O . THR A 1 106 ? -35.483 -4.554 21.312 1.00 55.31 106 THR A O 1
ATOM 795 N N . ILE A 1 107 ? -34.216 -6.124 20.301 1.00 59.03 107 ILE A N 1
ATOM 796 C CA . ILE A 1 107 ? -32.924 -5.436 20.398 1.00 59.03 107 ILE A CA 1
ATOM 797 C C . ILE A 1 107 ? -32.479 -5.131 18.968 1.00 59.03 107 ILE A C 1
ATOM 799 O O . ILE A 1 107 ? -32.290 -6.050 18.172 1.00 59.03 107 ILE A O 1
ATOM 803 N N . SER A 1 108 ? -32.342 -3.852 18.628 1.00 55.69 108 SER A N 1
ATOM 804 C CA . SER A 1 108 ? -31.884 -3.421 17.306 1.00 55.69 108 SER A CA 1
ATOM 805 C C . SER A 1 108 ? -30.586 -2.633 17.447 1.00 55.69 108 SER A C 1
ATOM 807 O O . SER A 1 108 ? -30.531 -1.665 18.202 1.00 55.69 108 SER A O 1
ATOM 809 N N . GLY A 1 109 ? -29.552 -3.041 16.706 1.00 67.69 109 GLY A N 1
ATOM 810 C CA . GLY A 1 109 ? -28.216 -2.438 16.744 1.00 67.69 109 GLY A CA 1
ATOM 811 C C . GLY A 1 109 ? -27.155 -3.331 17.395 1.00 67.69 109 GLY A C 1
ATOM 812 O O . GLY A 1 109 ? -27.401 -4.492 17.723 1.00 67.69 109 GLY A O 1
ATOM 813 N N . SER A 1 110 ? -25.942 -2.794 17.555 1.00 53.91 110 SER A N 1
ATOM 814 C CA . SER A 1 110 ? -24.839 -3.472 18.245 1.00 53.91 110 SER A CA 1
ATOM 815 C C . SER A 1 110 ? -24.887 -3.175 19.748 1.00 53.91 110 SER A C 1
ATOM 817 O O . SER A 1 110 ? -24.307 -2.192 20.211 1.00 53.91 110 SER A O 1
ATOM 819 N N . THR A 1 111 ? -25.570 -4.008 20.530 1.00 57.66 111 THR A N 1
ATOM 820 C CA . THR A 1 111 ? -25.550 -3.886 21.996 1.00 57.66 111 THR A CA 1
ATOM 821 C C . THR A 1 111 ? -24.408 -4.724 22.570 1.00 57.66 111 THR A C 1
ATOM 823 O O . THR A 1 111 ? -24.392 -5.944 22.424 1.00 57.66 111 THR A O 1
ATOM 826 N N . VAL A 1 112 ? -23.443 -4.076 23.231 1.00 57.41 112 VAL A N 1
ATOM 827 C CA . VAL A 1 112 ? -22.392 -4.764 23.997 1.00 57.41 112 VAL A CA 1
ATOM 828 C C . VAL A 1 112 ? -22.902 -4.978 25.420 1.00 57.41 112 VAL A C 1
ATOM 830 O O . VAL A 1 112 ? -23.133 -4.013 26.147 1.00 57.41 112 VAL A O 1
ATOM 833 N N . VAL A 1 113 ? -23.079 -6.240 25.815 1.00 60.50 113 VAL A N 1
ATOM 834 C CA . VAL A 1 113 ? -23.417 -6.628 27.191 1.00 60.50 113 VAL A CA 1
ATOM 835 C C . VAL A 1 113 ? -22.129 -7.065 27.880 1.00 60.50 113 VAL A C 1
ATOM 837 O O . VAL A 1 113 ? -21.575 -8.111 27.551 1.00 60.50 113 VAL A O 1
ATOM 840 N N . ASN A 1 114 ? -21.632 -6.259 28.817 1.00 52.66 114 ASN A N 1
ATOM 841 C CA . ASN A 1 114 ? -20.487 -6.625 29.645 1.00 52.66 114 ASN A CA 1
ATOM 842 C C . ASN A 1 114 ? -21.006 -7.194 30.971 1.00 52.66 114 ASN A C 1
ATOM 844 O O . ASN A 1 114 ? -21.430 -6.442 31.845 1.00 52.66 114 ASN A O 1
ATOM 848 N N . ALA A 1 115 ? -21.033 -8.521 31.095 1.00 61.81 115 ALA A N 1
ATOM 849 C CA . ALA A 1 115 ? -21.508 -9.210 32.290 1.00 61.81 115 ALA A CA 1
ATOM 850 C C . ALA A 1 115 ? -20.396 -10.090 32.873 1.00 61.81 115 ALA A C 1
ATOM 852 O O . ALA A 1 115 ? -19.864 -10.971 32.199 1.00 61.81 115 ALA A O 1
ATOM 853 N N . THR A 1 116 ? -20.061 -9.883 34.147 1.00 49.47 116 THR A N 1
ATOM 854 C CA . THR A 1 116 ? -19.146 -10.755 34.896 1.00 49.47 116 THR A CA 1
ATOM 855 C C . THR A 1 116 ? -19.940 -11.922 35.497 1.00 49.47 116 THR A C 1
ATOM 857 O O . THR A 1 116 ? -20.230 -11.946 36.687 1.00 49.47 116 THR A O 1
ATOM 860 N N . GLY A 1 117 ? -20.366 -12.871 34.660 1.00 66.69 117 GLY A N 1
ATOM 861 C CA . GLY A 1 117 ? -21.121 -14.054 35.088 1.00 66.69 117 GLY A CA 1
ATOM 862 C C . GLY A 1 117 ? -21.709 -14.853 33.917 1.00 66.69 117 GLY A C 1
ATOM 863 O O . GLY A 1 117 ? -21.659 -14.387 32.779 1.00 66.69 117 GLY A O 1
ATOM 864 N N . PRO A 1 118 ? -22.254 -16.063 34.158 1.00 48.94 118 PRO A N 1
ATOM 865 C CA . PRO A 1 118 ? -22.915 -16.846 33.118 1.00 48.94 118 PRO A CA 1
ATOM 866 C C . PRO A 1 118 ? -24.168 -16.114 32.617 1.00 48.94 118 PRO A C 1
ATOM 868 O O . PRO A 1 118 ? -25.138 -15.939 33.353 1.00 48.94 118 PRO A O 1
ATOM 871 N N . VAL A 1 119 ? -24.143 -15.686 31.354 1.00 55.50 119 VAL A N 1
ATOM 872 C CA . VAL A 1 119 ? -25.280 -15.035 30.693 1.00 55.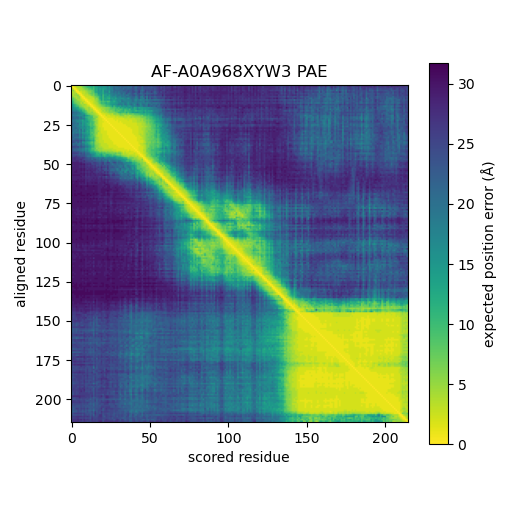50 119 VAL A CA 1
ATOM 873 C C . VAL A 1 119 ? -26.173 -16.111 30.077 1.00 55.50 119 VAL A C 1
ATOM 875 O O . VAL A 1 119 ? -25.779 -16.775 29.120 1.00 55.50 119 VAL A O 1
ATOM 878 N N . ASN A 1 120 ? -27.388 -16.282 30.602 1.00 54.56 120 ASN A N 1
ATOM 879 C CA . ASN A 1 120 ? -28.417 -17.100 29.958 1.00 54.56 120 ASN A CA 1
ATOM 880 C C . ASN A 1 120 ? -29.138 -16.256 28.902 1.00 54.56 120 ASN A C 1
ATOM 882 O O . ASN A 1 120 ? -30.137 -15.598 29.189 1.00 54.56 120 ASN A O 1
ATOM 886 N N . ILE A 1 121 ? -28.614 -16.260 27.675 1.00 58.44 121 ILE A N 1
ATOM 887 C CA . ILE A 1 121 ? -29.292 -15.664 26.520 1.00 58.44 121 ILE A CA 1
ATOM 888 C C . ILE A 1 121 ? -30.368 -16.660 26.082 1.00 58.44 121 ILE A C 1
ATOM 890 O O . ILE A 1 121 ? -30.094 -17.598 25.334 1.00 58.44 121 ILE A O 1
ATOM 894 N N . GLY A 1 122 ? -31.579 -16.506 26.620 1.00 49.69 122 GLY A N 1
ATOM 895 C CA . GLY A 1 122 ? -32.726 -17.315 26.219 1.00 49.69 122 GLY A CA 1
ATOM 896 C C . GLY A 1 122 ? -32.919 -17.260 24.703 1.00 49.69 122 GLY A C 1
ATOM 897 O O . GLY A 1 122 ? -32.895 -16.183 24.117 1.00 49.69 122 GLY A O 1
ATOM 898 N N . SER A 1 123 ? -33.050 -18.442 24.095 1.00 49.12 123 SER A N 1
ATOM 899 C CA . SER A 1 123 ? -33.452 -18.735 22.714 1.00 49.12 123 SER A CA 1
ATOM 900 C C . SER A 1 123 ? -33.674 -17.514 21.812 1.00 49.12 123 SER A C 1
ATOM 902 O O . SER A 1 123 ? -34.795 -17.033 21.664 1.00 49.12 123 SER A O 1
ATOM 904 N N . ILE A 1 124 ? -32.607 -17.050 21.158 1.00 48.00 124 ILE A N 1
ATOM 905 C CA . ILE A 1 124 ? -32.660 -16.069 20.063 1.00 48.00 124 ILE A CA 1
ATOM 906 C C . ILE A 1 124 ? -33.323 -16.734 18.848 1.00 48.00 124 ILE A C 1
ATOM 908 O O . ILE A 1 124 ? -32.671 -17.271 17.953 1.00 48.00 124 ILE A O 1
ATOM 912 N N . LEU A 1 125 ? -34.653 -16.782 18.867 1.00 48.47 125 LEU A N 1
ATOM 913 C CA . LEU A 1 125 ? -35.474 -17.362 17.818 1.00 48.47 125 LEU A CA 1
ATOM 914 C C . LEU A 1 125 ? -35.777 -16.277 16.777 1.00 48.47 125 LEU A C 1
ATOM 916 O O . LEU A 1 125 ? -36.665 -15.454 16.965 1.00 48.47 125 LEU A O 1
ATOM 920 N N . GLY A 1 126 ? -35.045 -16.296 15.663 1.00 45.00 126 GLY A N 1
ATOM 921 C CA . GLY A 1 126 ? -35.486 -15.645 14.428 1.00 45.00 126 GLY A CA 1
ATOM 922 C C . GLY A 1 126 ? -34.605 -14.510 13.921 1.00 45.00 126 GLY A C 1
ATOM 923 O O . GLY A 1 126 ? -34.932 -13.340 14.071 1.00 45.00 126 GLY A O 1
ATOM 924 N N . VAL A 1 127 ? -33.569 -14.866 13.160 1.00 47.06 127 VAL A N 1
ATOM 925 C CA . VAL A 1 127 ? -33.116 -14.024 12.044 1.00 47.06 127 VAL A CA 1
ATOM 926 C C . VAL A 1 127 ? -33.005 -14.923 10.817 1.00 47.06 127 VAL A C 1
ATOM 928 O O . VAL A 1 127 ? -31.995 -15.583 10.581 1.00 47.06 127 VAL A O 1
ATOM 931 N N . GLY A 1 128 ? -34.100 -15.008 10.061 1.00 47.50 128 GLY A N 1
ATOM 932 C CA . GLY A 1 128 ? -34.143 -15.684 8.769 1.00 47.50 128 GLY A CA 1
ATOM 933 C C . GLY A 1 128 ? -33.348 -14.891 7.737 1.00 47.50 128 GLY A C 1
ATOM 934 O O . GLY A 1 128 ? -33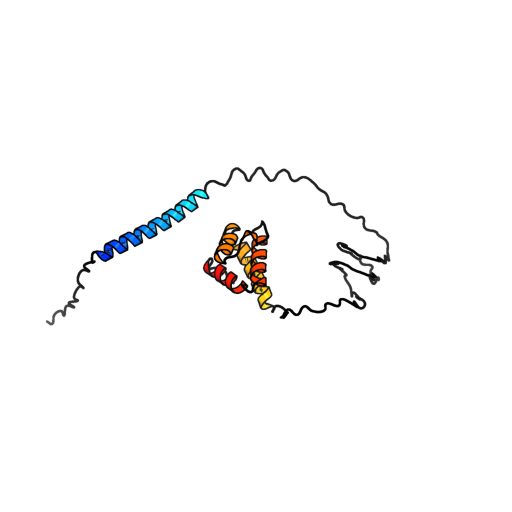.891 -14.012 7.078 1.00 47.50 128 GLY A O 1
ATOM 935 N N . SER A 1 129 ? -32.060 -15.198 7.595 1.00 45.47 129 SER A N 1
ATOM 936 C CA . SER A 1 129 ? -31.231 -14.681 6.504 1.00 45.47 129 SER A CA 1
ATOM 937 C C . SER A 1 129 ? -31.238 -15.688 5.353 1.00 45.47 129 SER A C 1
ATOM 939 O O . SER A 1 129 ? -30.377 -16.560 5.244 1.00 45.47 129 SER A O 1
ATOM 941 N N . ALA A 1 130 ? -32.276 -15.611 4.521 1.00 48.69 130 ALA A N 1
ATOM 942 C CA . ALA A 1 130 ? -32.370 -16.382 3.293 1.00 48.69 130 ALA A CA 1
ATOM 943 C C . ALA A 1 130 ? -31.524 -15.720 2.190 1.00 48.69 130 ALA A C 1
ATOM 945 O O . ALA A 1 130 ? -31.805 -14.603 1.763 1.00 48.69 130 ALA A O 1
ATOM 946 N N . GLY A 1 131 ? -30.518 -16.441 1.686 1.00 46.91 131 GLY A N 1
ATOM 947 C CA . GLY A 1 131 ? -30.147 -16.333 0.271 1.00 46.91 131 GLY A CA 1
ATOM 948 C C . GLY A 1 131 ? -28.981 -15.427 -0.124 1.00 46.91 131 GLY A C 1
ATOM 949 O O . GLY A 1 131 ? -28.992 -14.901 -1.233 1.00 46.91 131 GLY A O 1
ATOM 950 N N . ARG A 1 132 ? -27.929 -15.289 0.689 1.00 47.81 132 ARG A N 1
ATOM 951 C CA . ARG A 1 132 ? -26.604 -14.944 0.143 1.00 47.81 132 ARG A CA 1
ATOM 952 C C . ARG A 1 132 ? -25.621 -16.046 0.486 1.00 47.81 132 ARG A C 1
ATOM 954 O O . ARG A 1 132 ? -25.270 -16.229 1.642 1.00 47.81 132 ARG A O 1
ATOM 961 N N . ASN A 1 133 ? -25.211 -16.776 -0.543 1.00 49.75 133 ASN A N 1
ATOM 962 C CA . ASN A 1 133 ? -24.149 -17.763 -0.494 1.00 49.75 133 ASN A CA 1
ATOM 963 C C . ASN A 1 133 ? -22.886 -17.099 -1.074 1.00 49.75 133 ASN A C 1
ATOM 965 O O . ASN A 1 133 ? -22.605 -17.288 -2.256 1.00 49.75 133 ASN A O 1
ATOM 969 N N . PRO A 1 134 ? -22.140 -16.253 -0.333 1.00 53.97 134 PRO A N 1
ATOM 970 C CA . PRO A 1 134 ? -20.726 -16.163 -0.617 1.00 53.97 134 PRO A CA 1
ATOM 971 C C . PRO A 1 134 ? -20.136 -17.480 -0.121 1.00 53.97 134 PRO A C 1
ATOM 973 O O . PRO A 1 134 ? -20.480 -17.963 0.957 1.00 53.97 134 PRO A O 1
ATOM 976 N N . THR A 1 135 ? -19.258 -18.081 -0.900 1.00 49.00 135 THR A N 1
ATOM 977 C CA . THR A 1 135 ? -18.288 -19.064 -0.428 1.00 49.00 135 THR A CA 1
ATOM 978 C C . THR A 1 135 ? -17.496 -18.453 0.733 1.00 49.00 135 THR A C 1
ATOM 980 O O . THR A 1 135 ? -16.411 -17.914 0.556 1.00 49.00 135 THR A O 1
ATOM 983 N N . SER A 1 136 ? -18.088 -18.473 1.926 1.00 56.03 136 SER A N 1
ATOM 984 C CA . SER A 1 136 ? -17.539 -18.008 3.190 1.00 56.03 136 SER A CA 1
ATOM 985 C C . SER A 1 136 ? -16.632 -19.111 3.704 1.00 56.03 136 SER A C 1
ATOM 987 O O . SER A 1 136 ? -16.922 -19.775 4.701 1.00 56.03 136 SER A O 1
ATOM 989 N N . ALA A 1 137 ? -15.531 -19.331 2.988 1.00 58.72 137 ALA A N 1
ATOM 990 C CA . ALA A 1 137 ? -14.362 -19.916 3.605 1.00 58.72 137 ALA A CA 1
ATOM 991 C C . ALA A 1 137 ? -14.003 -18.973 4.755 1.00 58.72 137 ALA A C 1
ATOM 993 O O . ALA A 1 137 ? -13.630 -17.823 4.535 1.00 58.72 137 ALA A O 1
ATOM 994 N N . LYS A 1 138 ? -14.247 -19.421 5.988 1.00 53.59 138 LYS A N 1
ATOM 995 C CA . LYS A 1 138 ? -13.804 -18.723 7.193 1.00 53.59 138 LYS A CA 1
ATOM 996 C C . LYS A 1 138 ? -12.320 -18.396 6.967 1.00 53.59 138 LYS A C 1
ATOM 998 O O . LYS A 1 138 ? -11.583 -19.349 6.703 1.00 53.59 138 LYS A O 1
ATOM 1003 N N . PRO A 1 139 ? -11.909 -17.112 6.989 1.00 61.12 139 PRO A N 1
ATOM 1004 C CA . PRO A 1 139 ? -10.539 -16.740 6.664 1.00 61.12 139 PRO A CA 1
ATOM 1005 C C . PRO A 1 139 ? -9.620 -17.563 7.556 1.00 61.12 139 PRO A C 1
ATOM 1007 O O . PRO A 1 139 ? -9.829 -17.632 8.776 1.00 61.12 139 PRO A O 1
ATOM 1010 N N . SER A 1 140 ? -8.686 -18.285 6.941 1.00 66.06 140 SER A N 1
ATOM 1011 C CA . SER A 1 140 ? -7.756 -19.102 7.705 1.00 66.06 140 SER A CA 1
ATOM 1012 C C . SER A 1 140 ? -6.957 -18.177 8.639 1.00 66.06 140 SER A C 1
ATOM 1014 O O . SER A 1 140 ? -6.724 -17.009 8.304 1.00 66.06 140 SER A O 1
ATOM 1016 N N . PRO A 1 141 ? -6.549 -18.645 9.833 1.00 72.25 141 PRO A N 1
ATOM 1017 C CA . PRO A 1 141 ? -5.799 -17.829 10.801 1.00 72.25 141 PRO A CA 1
ATOM 1018 C C . PRO A 1 141 ? -4.554 -17.148 10.200 1.00 72.25 141 PRO A C 1
ATOM 1020 O O . PRO A 1 141 ? -4.122 -16.079 10.643 1.00 72.25 141 PRO A O 1
ATOM 1023 N N . ASP A 1 142 ? -4.013 -17.758 9.150 1.00 75.81 142 ASP A N 1
ATOM 1024 C CA . ASP A 1 142 ? -2.818 -17.336 8.432 1.00 75.81 142 ASP A CA 1
ATOM 1025 C C . ASP A 1 142 ? -3.077 -16.078 7.578 1.00 75.81 142 ASP A C 1
ATOM 1027 O O . ASP A 1 142 ? -2.208 -15.214 7.455 1.00 75.81 142 ASP A O 1
ATOM 1031 N N . GLU A 1 143 ? -4.292 -15.927 7.042 1.00 69.56 143 GLU A N 1
ATOM 1032 C CA . GLU A 1 143 ? -4.678 -14.826 6.150 1.00 69.56 143 GLU A CA 1
ATOM 1033 C C . GLU A 1 143 ? -5.003 -13.541 6.925 1.00 69.56 143 GLU A C 1
ATOM 1035 O O . GLU A 1 143 ? -4.536 -12.454 6.570 1.00 69.56 143 GLU A O 1
ATOM 1040 N N . VAL A 1 144 ? -5.701 -13.671 8.062 1.00 72.38 144 VAL A N 1
ATOM 1041 C CA . VAL A 1 144 ? -5.975 -12.546 8.979 1.00 72.38 144 VAL A CA 1
ATOM 1042 C C . VAL A 1 144 ? -4.661 -11.920 9.465 1.00 72.38 144 VAL A C 1
ATOM 1044 O O . VAL A 1 144 ? -4.537 -10.698 9.574 1.00 72.38 144 VAL A O 1
ATOM 1047 N N . SER A 1 145 ? -3.642 -12.756 9.670 1.00 84.38 145 SER A N 1
ATOM 1048 C CA . SER A 1 145 ? -2.305 -12.327 10.079 1.00 84.38 145 SER A CA 1
ATOM 1049 C C . SER A 1 145 ? -1.567 -11.549 8.983 1.00 84.38 145 SER A C 1
ATOM 1051 O O . SER A 1 145 ? -0.813 -10.625 9.291 1.00 84.38 145 SER A O 1
ATOM 1053 N N . LEU A 1 146 ? -1.773 -11.883 7.705 1.00 89.25 146 LEU A N 1
ATOM 1054 C CA . LEU A 1 146 ? -1.100 -11.219 6.585 1.00 89.25 146 LEU A CA 1
ATOM 1055 C C . LEU A 1 146 ? -1.631 -9.800 6.364 1.00 89.25 146 LEU A C 1
ATOM 1057 O O . LEU A 1 146 ? -0.850 -8.858 6.229 1.00 89.25 146 LEU A O 1
ATOM 1061 N N . ARG A 1 147 ? -2.956 -9.632 6.383 1.00 93.44 147 ARG A N 1
ATOM 1062 C CA . ARG A 1 147 ? -3.614 -8.329 6.211 1.00 93.44 147 ARG A CA 1
ATOM 1063 C C . ARG A 1 147 ? -3.089 -7.295 7.204 1.00 93.44 147 ARG A C 1
ATOM 1065 O O . ARG A 1 147 ? -2.757 -6.168 6.836 1.00 93.44 147 ARG A O 1
ATOM 1072 N N . GLN A 1 148 ? -2.993 -7.700 8.467 1.00 93.88 148 GLN A N 1
ATOM 1073 C CA . GLN A 1 148 ? -2.563 -6.820 9.544 1.00 93.88 148 GLN A CA 1
ATOM 1074 C C . GLN A 1 148 ? -1.073 -6.477 9.435 1.00 93.88 148 GLN A C 1
ATOM 1076 O O . GLN A 1 148 ? -0.709 -5.318 9.619 1.00 93.88 148 GLN A O 1
ATOM 1081 N N . LYS A 1 149 ? -0.227 -7.435 9.030 1.00 93.75 149 LYS A N 1
ATOM 1082 C CA . LYS A 1 149 ? 1.192 -7.181 8.733 1.00 93.75 149 LYS A CA 1
ATOM 1083 C C . LYS A 1 149 ? 1.377 -6.170 7.602 1.00 93.75 149 LYS A C 1
ATOM 1085 O O . LYS A 1 149 ? 2.194 -5.266 7.742 1.00 93.75 149 LYS A O 1
ATOM 1090 N N . ILE A 1 150 ? 0.605 -6.279 6.518 1.00 95.44 150 ILE A N 1
ATOM 1091 C CA . ILE A 1 150 ? 0.670 -5.330 5.394 1.00 95.44 150 ILE A CA 1
ATOM 1092 C C . ILE A 1 150 ? 0.244 -3.929 5.836 1.00 95.44 150 ILE A C 1
ATOM 1094 O O . ILE A 1 150 ? 0.928 -2.960 5.519 1.00 95.44 150 ILE A O 1
ATOM 1098 N N . ALA A 1 151 ? -0.853 -3.812 6.589 1.00 95.81 151 ALA A N 1
ATOM 1099 C CA . ALA A 1 151 ? -1.330 -2.517 7.066 1.00 95.81 151 ALA A CA 1
ATOM 1100 C C . ALA A 1 151 ? -0.310 -1.827 7.988 1.00 95.81 151 ALA A C 1
ATOM 1102 O O . ALA A 1 151 ? -0.046 -0.638 7.819 1.00 95.81 151 ALA A O 1
ATOM 1103 N N . ILE A 1 152 ? 0.300 -2.580 8.912 1.00 94.38 152 ILE A N 1
ATOM 1104 C CA . ILE A 1 152 ? 1.364 -2.078 9.793 1.00 94.38 152 ILE A CA 1
ATOM 1105 C C . ILE A 1 152 ? 2.586 -1.666 8.964 1.00 94.38 152 ILE A C 1
ATOM 1107 O O . ILE A 1 152 ? 3.068 -0.549 9.104 1.00 94.38 152 ILE A O 1
ATOM 1111 N N . ALA A 1 153 ? 3.036 -2.509 8.028 1.00 94.94 153 ALA A N 1
ATOM 1112 C CA . ALA A 1 153 ? 4.176 -2.194 7.169 1.00 94.94 153 ALA A CA 1
ATOM 1113 C C . ALA A 1 153 ? 3.949 -0.928 6.324 1.00 94.94 153 ALA A C 1
ATOM 1115 O O . ALA A 1 1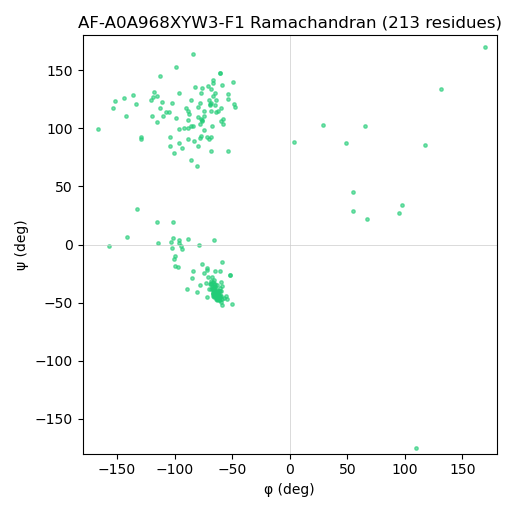53 ? 4.864 -0.122 6.178 1.00 94.94 153 ALA A O 1
ATOM 1116 N N . LEU A 1 154 ? 2.740 -0.721 5.793 1.00 96.19 154 LEU A N 1
ATOM 1117 C CA . LEU A 1 154 ? 2.381 0.508 5.080 1.00 96.19 154 LEU A CA 1
ATOM 1118 C C . LEU A 1 154 ? 2.383 1.724 6.011 1.00 96.19 154 LEU A C 1
ATOM 1120 O O . LEU A 1 154 ? 2.927 2.763 5.655 1.00 96.19 154 LEU A O 1
ATOM 1124 N N . ALA A 1 155 ? 1.804 1.602 7.205 1.00 96.06 155 ALA A N 1
ATOM 1125 C CA . ALA A 1 155 ? 1.760 2.700 8.163 1.00 96.06 155 ALA A CA 1
ATOM 1126 C C . ALA A 1 155 ? 3.156 3.086 8.689 1.00 96.06 155 ALA A C 1
ATOM 1128 O O . ALA A 1 155 ? 3.409 4.267 8.929 1.00 96.06 155 ALA A O 1
ATOM 1129 N N . ASP A 1 156 ? 4.065 2.125 8.834 1.00 95.44 156 ASP A N 1
ATOM 1130 C CA . ASP A 1 156 ? 5.391 2.360 9.409 1.00 95.44 156 ASP A CA 1
ATOM 1131 C C . ASP A 1 156 ? 6.432 2.768 8.359 1.00 95.44 156 ASP A C 1
ATOM 1133 O O . ASP A 1 156 ? 7.274 3.623 8.631 1.00 95.44 156 ASP A O 1
ATOM 1137 N N . LEU A 1 157 ? 6.392 2.173 7.161 1.00 95.00 157 LEU A N 1
ATOM 1138 C CA . LEU A 1 157 ? 7.458 2.316 6.160 1.00 95.00 157 LEU A CA 1
ATOM 1139 C C . LEU A 1 157 ? 7.162 3.329 5.053 1.00 95.00 157 LEU A C 1
ATOM 1141 O O . LEU A 1 157 ? 8.102 3.732 4.365 1.00 95.00 157 LEU A O 1
ATOM 1145 N N . PHE A 1 158 ? 5.894 3.693 4.850 1.00 96.31 158 PHE A N 1
ATOM 1146 C CA . PHE A 1 158 ? 5.475 4.596 3.779 1.00 96.31 158 PHE A CA 1
ATOM 1147 C C . PHE A 1 158 ? 4.959 5.904 4.362 1.00 96.31 158 PHE A C 1
ATOM 1149 O O . PHE A 1 158 ? 4.329 5.914 5.411 1.00 96.31 158 PHE A O 1
ATOM 1156 N N . GLU A 1 159 ? 5.196 7.016 3.683 1.00 97.38 159 GLU A N 1
ATOM 1157 C CA . GLU A 1 159 ? 4.487 8.271 3.931 1.00 97.38 159 GLU A CA 1
ATOM 1158 C C . GLU A 1 159 ? 3.149 8.310 3.180 1.00 97.38 159 GLU A C 1
ATOM 1160 O O . GLU A 1 159 ? 2.915 7.532 2.255 1.00 97.38 159 GLU A O 1
ATOM 1165 N N . LEU A 1 160 ? 2.251 9.225 3.560 1.00 96.81 160 LEU A N 1
ATOM 1166 C CA . LEU A 1 160 ? 0.915 9.328 2.950 1.00 96.81 160 LEU A CA 1
ATOM 1167 C C . LEU A 1 160 ? 0.982 9.484 1.417 1.00 96.81 160 LEU A C 1
ATOM 1169 O O . LEU A 1 160 ? 0.283 8.776 0.699 1.00 96.81 160 LEU A O 1
ATOM 1173 N N . GLU A 1 161 ? 1.876 10.340 0.921 1.00 97.31 161 GLU A N 1
ATOM 1174 C CA . GLU A 1 161 ? 2.106 10.556 -0.518 1.00 97.31 161 GLU A CA 1
ATOM 1175 C C . GLU A 1 161 ? 2.675 9.302 -1.213 1.00 97.31 161 GLU A C 1
ATOM 1177 O O . GLU A 1 161 ? 2.353 9.002 -2.367 1.00 97.31 161 GLU A O 1
ATOM 1182 N N . GLU A 1 162 ? 3.506 8.518 -0.515 1.00 97.44 162 GLU A N 1
ATOM 1183 C CA . GLU A 1 162 ? 4.029 7.260 -1.056 1.00 97.44 162 GLU A CA 1
ATOM 1184 C C . GLU A 1 162 ? 2.923 6.202 -1.172 1.00 97.44 162 GLU A C 1
ATOM 1186 O O . GLU A 1 162 ? 2.957 5.414 -2.119 1.00 97.44 162 GLU A O 1
ATOM 1191 N N . ILE A 1 163 ? 1.944 6.198 -0.255 1.00 97.69 163 ILE A N 1
ATOM 1192 C CA . ILE A 1 163 ? 0.746 5.346 -0.337 1.00 97.69 163 ILE A CA 1
ATOM 1193 C C . ILE A 1 163 ? -0.095 5.734 -1.557 1.00 97.69 163 ILE A C 1
ATOM 1195 O O . ILE A 1 163 ? -0.525 4.853 -2.292 1.00 97.69 163 ILE A O 1
ATOM 1199 N N . GLU A 1 164 ? -0.286 7.025 -1.833 1.00 97.25 164 GLU A N 1
ATOM 1200 C CA . GLU A 1 164 ? -1.019 7.480 -3.027 1.00 97.25 164 GLU A CA 1
ATOM 1201 C C . GLU A 1 164 ? -0.294 7.106 -4.322 1.00 97.25 164 GLU A C 1
ATOM 1203 O O . GLU A 1 164 ? -0.906 6.626 -5.274 1.00 97.25 164 GLU A O 1
ATOM 1208 N N . THR A 1 165 ? 1.033 7.233 -4.332 1.00 96.94 165 THR A N 1
ATOM 1209 C CA . THR A 1 165 ? 1.844 6.777 -5.466 1.00 96.94 165 THR A CA 1
ATOM 1210 C C . THR A 1 165 ? 1.765 5.253 -5.624 1.00 96.94 165 THR A C 1
ATOM 1212 O O . THR A 1 165 ? 1.781 4.746 -6.739 1.00 96.94 165 THR A O 1
ATOM 1215 N N . LEU A 1 166 ? 1.686 4.501 -4.522 1.00 97.00 166 LEU A N 1
ATOM 1216 C CA . LEU A 1 166 ? 1.494 3.051 -4.560 1.00 97.00 166 LEU A CA 1
ATOM 1217 C C . LEU A 1 166 ? 0.107 2.680 -5.108 1.00 97.00 166 LEU A C 1
ATOM 1219 O O . LEU A 1 166 ? 0.004 1.710 -5.853 1.00 97.00 166 LEU A O 1
ATOM 1223 N N . CYS A 1 167 ? -0.939 3.452 -4.790 1.00 97.69 167 CYS A N 1
ATOM 1224 C CA . CYS A 1 167 ? -2.251 3.300 -5.422 1.00 97.69 167 CYS A CA 1
ATOM 1225 C C . CYS A 1 167 ? -2.143 3.487 -6.941 1.00 97.69 167 CYS A C 1
ATOM 1227 O O . CYS A 1 167 ? -2.621 2.634 -7.683 1.00 97.69 167 CYS A O 1
ATOM 1229 N N . PHE A 1 168 ? -1.442 4.530 -7.400 1.00 97.06 168 PHE A N 1
ATOM 1230 C CA . PHE A 1 168 ? -1.225 4.781 -8.828 1.00 97.06 168 PHE A CA 1
ATOM 1231 C C . PHE A 1 168 ? -0.488 3.627 -9.530 1.00 97.06 168 PHE A C 1
ATOM 1233 O O . PHE A 1 168 ? -0.921 3.184 -10.590 1.00 97.06 168 PHE A O 1
ATOM 1240 N N . ASP A 1 169 ? 0.575 3.083 -8.926 1.00 96.56 169 ASP A N 1
ATOM 1241 C CA . ASP A 1 169 ? 1.298 1.919 -9.470 1.00 96.56 169 ASP A CA 1
ATOM 1242 C C . ASP A 1 169 ? 0.406 0.675 -9.616 1.00 96.56 169 ASP A C 1
ATOM 1244 O O . ASP A 1 169 ? 0.621 -0.144 -10.509 1.00 96.56 169 ASP A O 1
ATOM 1248 N N . LEU A 1 170 ? -0.575 0.520 -8.724 1.00 96.75 170 LEU A N 1
ATOM 1249 C CA . LEU A 1 170 ? -1.535 -0.584 -8.722 1.00 96.75 170 LEU A CA 1
ATOM 1250 C C . LEU A 1 170 ? -2.776 -0.303 -9.586 1.00 96.75 170 LEU A C 1
ATOM 1252 O O . LEU A 1 170 ? -3.703 -1.121 -9.587 1.00 96.75 170 LEU A O 1
ATOM 1256 N N . ASP A 1 171 ? -2.803 0.824 -10.304 1.00 97.50 171 ASP A N 1
ATOM 1257 C CA . ASP A 1 171 ? -3.956 1.304 -11.073 1.00 97.50 171 ASP A CA 1
ATOM 1258 C C . ASP A 1 171 ? -5.221 1.426 -10.195 1.00 97.50 171 ASP A C 1
ATOM 1260 O O . ASP A 1 171 ? -6.307 0.942 -10.518 1.00 97.50 171 ASP A O 1
ATOM 1264 N N . ILE A 1 172 ? -5.048 2.001 -9.001 1.00 97.31 172 ILE A N 1
ATOM 1265 C CA . ILE A 1 172 ? -6.101 2.284 -8.019 1.00 97.31 172 ILE A CA 1
ATOM 1266 C C . ILE A 1 172 ? -6.201 3.799 -7.857 1.00 97.31 172 ILE A C 1
ATOM 1268 O O . ILE A 1 172 ? -5.210 4.467 -7.559 1.00 97.31 172 ILE A O 1
ATOM 1272 N N . ASP A 1 173 ? -7.409 4.341 -7.997 1.00 97.50 173 ASP A N 1
ATOM 1273 C CA . ASP A 1 173 ? -7.657 5.757 -7.742 1.00 97.50 173 ASP A CA 1
ATOM 1274 C C . ASP A 1 173 ? -7.541 6.056 -6.237 1.00 97.50 173 ASP A C 1
ATOM 1276 O O . ASP A 1 173 ? -8.251 5.483 -5.404 1.00 97.50 173 ASP A O 1
ATOM 1280 N N . ALA A 1 174 ? -6.622 6.952 -5.873 1.00 96.25 174 ALA A N 1
ATOM 1281 C CA . ALA A 1 174 ? -6.379 7.332 -4.486 1.00 96.25 174 ALA A CA 1
ATOM 1282 C C . ALA A 1 174 ? -7.582 8.046 -3.842 1.00 96.25 174 ALA A C 1
ATOM 1284 O O . ALA A 1 174 ? -7.704 8.012 -2.615 1.00 96.25 174 ALA A O 1
ATOM 1285 N N . GLU A 1 175 ? -8.471 8.642 -4.645 1.00 96.69 175 GLU A N 1
ATOM 1286 C CA . GLU A 1 175 ? -9.704 9.292 -4.185 1.00 96.69 175 GLU A CA 1
ATOM 1287 C C . GLU A 1 175 ? -10.787 8.272 -3.780 1.00 96.69 175 GLU A C 1
ATOM 1289 O O . GLU A 1 175 ? -11.633 8.562 -2.930 1.00 96.69 175 GLU A O 1
ATOM 1294 N N . GLU A 1 176 ? -10.746 7.039 -4.308 1.00 96.69 176 GLU A N 1
ATOM 1295 C CA . GLU A 1 176 ? -11.643 5.956 -3.867 1.00 96.69 176 GLU A CA 1
ATOM 1296 C C . GLU A 1 176 ? -11.278 5.436 -2.462 1.00 96.69 176 GLU A C 1
ATOM 1298 O O . GLU A 1 176 ? -12.116 4.853 -1.759 1.00 96.69 176 GLU A O 1
ATOM 1303 N N . ILE A 1 177 ? -10.031 5.647 -2.029 1.00 97.50 177 ILE A N 1
ATOM 1304 C CA . ILE A 1 177 ? -9.514 5.162 -0.750 1.00 97.50 177 ILE A CA 1
ATOM 1305 C C . ILE A 1 177 ? -9.794 6.183 0.356 1.00 97.50 177 ILE A C 1
ATOM 1307 O O . ILE A 1 177 ? -9.146 7.222 0.476 1.00 97.50 177 ILE A O 1
ATOM 1311 N N . LYS A 1 178 ? -10.747 5.852 1.232 1.00 95.12 178 LYS A N 1
ATOM 1312 C CA . LYS A 1 178 ? -11.124 6.704 2.368 1.00 95.12 178 LYS A CA 1
ATOM 1313 C C . LYS A 1 178 ? -9.994 6.829 3.396 1.00 95.12 178 LYS A C 1
ATOM 1315 O O . LYS A 1 178 ? -9.393 5.835 3.789 1.00 95.12 178 LYS A O 1
ATOM 1320 N N . GLY 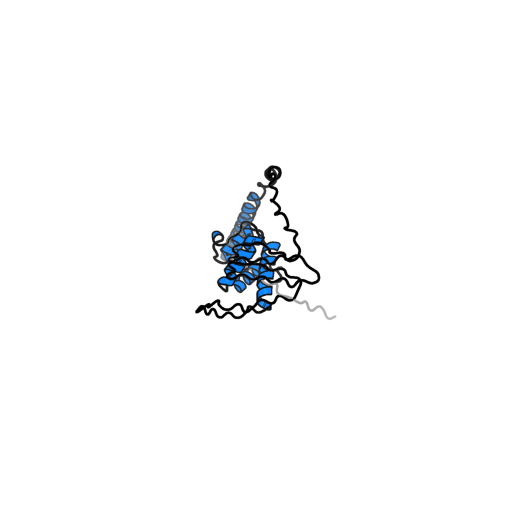A 1 179 ? -9.802 8.033 3.929 1.00 95.31 179 GLY A N 1
ATOM 1321 C CA . GLY A 1 179 ? -8.908 8.296 5.060 1.00 95.31 179 GLY A CA 1
ATOM 1322 C C . GLY A 1 179 ? -7.976 9.475 4.805 1.00 95.31 179 GLY A C 1
ATOM 1323 O O . GLY A 1 179 ? -7.374 9.580 3.744 1.00 95.31 179 GLY A O 1
ATOM 1324 N N . GLN A 1 180 ? -7.857 10.362 5.794 1.00 94.88 180 GLN A N 1
ATOM 1325 C CA . GLN A 1 180 ? -6.977 11.539 5.724 1.00 94.88 180 GLN A CA 1
ATOM 1326 C C . GLN A 1 180 ? -5.622 11.305 6.400 1.00 94.88 180 GLN A C 1
ATOM 1328 O O . GLN A 1 180 ? -4.660 12.018 6.142 1.00 94.88 180 GLN A O 1
ATOM 1333 N N . THR A 1 181 ? -5.537 10.306 7.280 1.00 97.25 181 THR A N 1
ATOM 1334 C CA . THR A 1 181 ? -4.299 9.954 7.975 1.00 97.25 181 THR A CA 1
ATOM 1335 C C . THR A 1 181 ? -3.627 8.769 7.295 1.00 97.25 181 THR A C 1
ATOM 1337 O O . THR A 1 181 ? -4.292 7.909 6.716 1.00 97.25 181 THR A O 1
ATOM 1340 N N . LYS A 1 182 ? -2.300 8.685 7.423 1.00 96.25 182 LYS A N 1
ATOM 1341 C CA . LYS A 1 182 ? -1.488 7.582 6.892 1.00 96.25 182 LYS A CA 1
ATOM 1342 C C . LYS A 1 182 ? -2.028 6.203 7.286 1.00 96.25 182 LYS A C 1
ATOM 1344 O O . LYS A 1 182 ? -2.248 5.358 6.425 1.00 96.25 182 LYS A O 1
ATOM 1349 N N . SER A 1 183 ? -2.277 5.991 8.580 1.00 96.69 183 SER A N 1
ATOM 1350 C CA . SER A 1 183 ? -2.790 4.712 9.085 1.00 96.69 183 SER A CA 1
ATOM 1351 C C . SER A 1 183 ? -4.184 4.407 8.528 1.00 96.69 183 SER A C 1
ATOM 1353 O O . SER A 1 183 ? -4.413 3.304 8.033 1.00 96.69 183 SER A O 1
ATOM 1355 N N . ALA A 1 184 ? -5.096 5.388 8.513 1.00 96.69 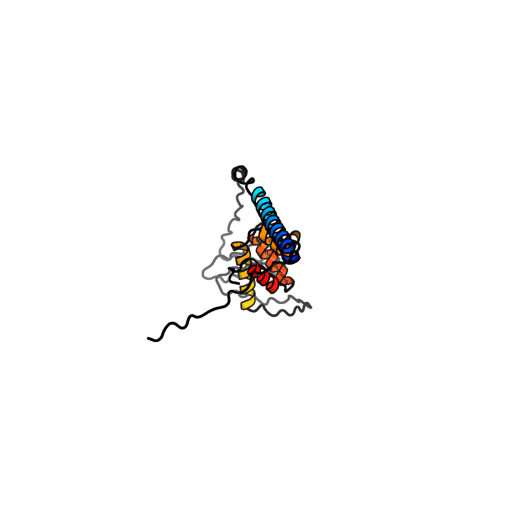184 ALA A N 1
ATOM 1356 C CA . ALA A 1 184 ? -6.432 5.189 7.956 1.00 96.69 184 ALA A CA 1
ATOM 1357 C C . ALA A 1 184 ? -6.383 4.828 6.462 1.00 96.69 184 ALA A C 1
ATOM 1359 O O . ALA A 1 184 ? -7.053 3.883 6.046 1.00 96.69 184 ALA A O 1
ATOM 1360 N N . LYS A 1 185 ? -5.548 5.522 5.675 1.00 97.44 185 LYS A N 1
ATOM 1361 C CA . LYS A 1 185 ? -5.401 5.280 4.234 1.00 97.44 185 LYS A CA 1
ATOM 1362 C C . LYS A 1 185 ? -4.732 3.929 3.948 1.00 97.44 185 LYS A C 1
ATOM 1364 O O . LYS A 1 185 ? -5.189 3.207 3.067 1.00 97.44 185 LYS A O 1
ATOM 1369 N N . ALA A 1 186 ? -3.745 3.523 4.753 1.00 97.88 186 ALA A N 1
ATOM 1370 C CA . ALA A 1 186 ? -3.147 2.186 4.696 1.00 97.88 186 ALA A CA 1
ATOM 1371 C C . ALA A 1 186 ? -4.185 1.076 4.941 1.00 97.88 186 ALA A C 1
ATOM 1373 O O . ALA A 1 186 ? -4.293 0.141 4.148 1.00 97.88 186 ALA A O 1
ATOM 1374 N N . HIS A 1 187 ? -4.996 1.194 5.999 1.00 97.38 187 HIS A N 1
ATOM 1375 C CA . HIS A 1 187 ? -6.062 0.228 6.277 1.00 97.38 187 HIS A CA 1
ATOM 1376 C C . HIS A 1 187 ? -7.116 0.192 5.165 1.00 97.38 187 HIS A C 1
ATOM 1378 O O . HIS A 1 187 ? -7.544 -0.888 4.761 1.00 97.38 187 HIS A O 1
ATOM 1384 N N . ALA A 1 188 ? -7.525 1.351 4.650 1.00 97.69 188 ALA A N 1
ATOM 1385 C CA . ALA A 1 188 ? -8.503 1.425 3.573 1.00 97.69 188 ALA A CA 1
ATOM 1386 C C . ALA A 1 188 ? -7.981 0.808 2.265 1.00 97.69 188 ALA A C 1
ATOM 1388 O O . ALA A 1 188 ? -8.721 0.062 1.624 1.00 97.69 188 ALA A O 1
ATOM 1389 N N . LEU A 1 189 ? -6.710 1.035 1.912 1.00 97.94 189 LEU A N 1
ATOM 1390 C CA . LEU A 1 189 ? -6.066 0.417 0.750 1.00 97.94 189 LEU A CA 1
ATOM 1391 C C . LEU A 1 189 ? -6.021 -1.109 0.876 1.00 97.94 189 LEU A C 1
ATOM 1393 O O . LEU A 1 189 ? -6.384 -1.826 -0.055 1.00 97.94 189 LEU A O 1
ATOM 1397 N N . VAL A 1 190 ? -5.629 -1.620 2.044 1.00 97.38 190 VAL A N 1
ATOM 1398 C CA . VAL A 1 190 ? -5.598 -3.065 2.295 1.00 97.38 190 VAL A CA 1
ATOM 1399 C C . VAL A 1 190 ? -6.993 -3.678 2.148 1.00 97.38 190 VAL A C 1
ATOM 1401 O O . VAL A 1 190 ? -7.137 -4.687 1.462 1.00 97.38 190 VAL A O 1
ATOM 1404 N N . ASN A 1 191 ? -8.027 -3.047 2.714 1.00 96.44 191 ASN A N 1
ATOM 1405 C CA . ASN A 1 191 ? -9.413 -3.516 2.589 1.00 96.44 191 ASN A CA 1
ATOM 1406 C C . ASN A 1 191 ? -9.897 -3.492 1.135 1.00 96.44 191 ASN A C 1
ATOM 1408 O O . ASN A 1 191 ? -10.612 -4.391 0.697 1.00 96.44 191 ASN A O 1
ATOM 1412 N N . TYR A 1 192 ? -9.518 -2.458 0.381 1.00 97.44 192 TYR A N 1
ATOM 1413 C CA . TYR A 1 192 ? -9.854 -2.342 -1.033 1.00 97.44 192 TYR A CA 1
ATOM 1414 C C . TYR A 1 192 ? -9.253 -3.496 -1.845 1.00 97.44 192 TYR A C 1
ATOM 1416 O O . TYR A 1 192 ? -9.965 -4.151 -2.610 1.00 97.44 192 TYR A O 1
ATOM 1424 N N . CYS A 1 193 ? -7.968 -3.795 -1.636 1.00 96.94 193 CYS A N 1
ATOM 1425 C CA . CYS A 1 193 ? -7.286 -4.904 -2.300 1.00 96.94 193 CYS A CA 1
ATOM 1426 C C . CYS A 1 193 ? -7.825 -6.273 -1.861 1.00 96.94 193 CYS A C 1
ATOM 1428 O O . CYS A 1 193 ? -7.965 -7.157 -2.704 1.00 96.94 193 CYS A O 1
ATOM 1430 N N . GLU A 1 194 ? -8.169 -6.453 -0.582 1.00 95.31 194 GLU A N 1
ATOM 1431 C CA . GLU A 1 194 ? -8.791 -7.676 -0.048 1.00 95.31 194 GLU A CA 1
ATOM 1432 C C . GLU A 1 194 ? -10.119 -7.977 -0.749 1.00 95.31 194 GLU A C 1
ATOM 1434 O O . G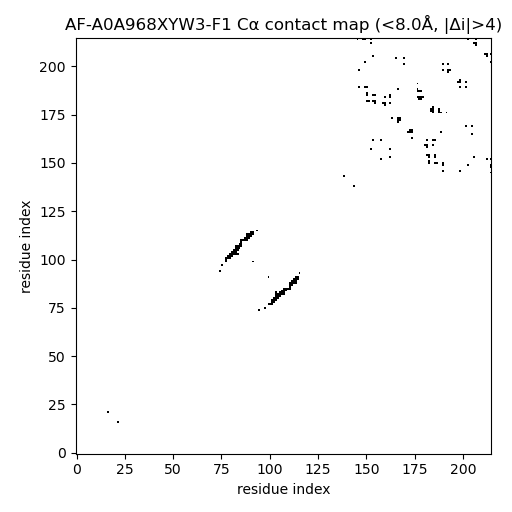LU A 1 194 ? -10.293 -9.053 -1.319 1.00 95.31 194 GLU A O 1
ATOM 1439 N N . ASN A 1 195 ? -11.017 -6.988 -0.811 1.00 94.69 195 ASN A N 1
ATOM 1440 C CA . ASN A 1 195 ? -12.336 -7.127 -1.433 1.00 94.69 195 ASN A CA 1
ATOM 1441 C C . ASN A 1 195 ? -12.270 -7.489 -2.926 1.00 94.69 195 ASN A C 1
ATOM 1443 O O . ASN A 1 195 ? -13.233 -8.023 -3.474 1.00 94.69 195 ASN A O 1
ATOM 1447 N N . ARG A 1 196 ? -11.149 -7.185 -3.590 1.00 95.94 196 ARG A N 1
ATOM 1448 C CA . ARG A 1 196 ? -10.904 -7.488 -5.007 1.00 95.94 196 ARG A CA 1
ATOM 1449 C C . ARG A 1 196 ? -9.980 -8.693 -5.226 1.00 95.94 196 ARG A C 1
ATOM 1451 O O . ARG A 1 196 ? -9.663 -8.992 -6.371 1.00 95.94 196 ARG A O 1
ATOM 1458 N N . GLY A 1 197 ? -9.522 -9.364 -4.166 1.00 94.31 197 GLY A N 1
ATOM 1459 C CA . GLY A 1 197 ? -8.581 -10.486 -4.268 1.00 94.31 197 GLY A CA 1
ATOM 1460 C C . GLY A 1 197 ? -7.180 -10.099 -4.772 1.00 94.31 197 GLY A C 1
ATOM 1461 O O . GLY A 1 197 ? -6.454 -10.952 -5.273 1.00 94.31 197 GLY A O 1
ATOM 1462 N N . ARG A 1 198 ? -6.783 -8.824 -4.646 1.00 96.31 198 ARG A N 1
ATOM 1463 C CA . ARG A 1 198 ? -5.492 -8.260 -5.108 1.00 96.31 198 ARG A CA 1
ATOM 1464 C C . ARG A 1 198 ? -4.464 -8.084 -3.980 1.00 96.31 198 ARG A C 1
ATOM 1466 O O . ARG A 1 198 ? -3.515 -7.311 -4.086 1.00 96.31 198 ARG A O 1
ATOM 1473 N N . LEU A 1 199 ? -4.645 -8.781 -2.861 1.00 95.56 199 LEU A N 1
ATOM 1474 C CA . LEU A 1 199 ? -3.817 -8.609 -1.661 1.00 95.56 199 LEU A CA 1
ATOM 1475 C C . LEU A 1 199 ? -2.367 -9.096 -1.866 1.00 95.56 199 LEU A C 1
ATOM 1477 O O . LEU A 1 199 ? -1.424 -8.501 -1.346 1.00 95.56 199 LEU A O 1
ATOM 1481 N N . SER A 1 200 ? -2.180 -10.134 -2.688 1.00 93.69 200 SER A N 1
ATOM 1482 C CA . SER A 1 200 ? -0.865 -10.649 -3.091 1.00 93.69 200 SER A CA 1
ATOM 1483 C C . SER A 1 200 ? -0.082 -9.664 -3.967 1.00 93.69 200 SER A C 1
ATOM 1485 O O . SER A 1 200 ? 1.129 -9.522 -3.800 1.00 93.69 200 SER A O 1
ATOM 1487 N N . GLU A 1 201 ? -0.771 -8.957 -4.862 1.00 95.94 201 GLU A N 1
ATOM 1488 C CA . GLU A 1 201 ? -0.196 -7.934 -5.738 1.00 95.94 201 GLU A CA 1
ATOM 1489 C C . GLU A 1 201 ? 0.282 -6.722 -4.931 1.00 95.94 201 GLU A C 1
ATOM 1491 O O . GLU A 1 201 ? 1.420 -6.283 -5.093 1.00 95.94 201 GLU A O 1
ATOM 1496 N N . LEU A 1 202 ? -0.533 -6.258 -3.975 1.00 96.69 202 LEU A N 1
ATOM 1497 C CA . LEU A 1 202 ? -0.144 -5.210 -3.028 1.00 96.69 202 LEU A CA 1
ATOM 1498 C C . LEU A 1 202 ? 1.114 -5.607 -2.238 1.00 96.69 202 LEU A C 1
ATOM 1500 O O . LEU A 1 202 ? 2.058 -4.823 -2.134 1.00 96.69 202 LEU A O 1
ATOM 1504 N N . ALA A 1 203 ? 1.168 -6.839 -1.723 1.00 95.19 203 ALA A N 1
ATOM 1505 C CA . ALA A 1 203 ? 2.345 -7.337 -1.012 1.00 95.19 203 ALA A CA 1
ATOM 1506 C C . ALA A 1 203 ? 3.596 -7.378 -1.911 1.00 95.19 203 ALA A C 1
ATOM 1508 O O . ALA A 1 203 ? 4.689 -7.022 -1.467 1.00 95.19 203 ALA A O 1
ATOM 1509 N N . ALA A 1 204 ? 3.453 -7.786 -3.176 1.00 94.44 204 ALA A N 1
ATOM 1510 C CA . ALA A 1 204 ? 4.550 -7.791 -4.141 1.00 94.44 204 ALA A CA 1
ATOM 1511 C C . ALA A 1 204 ? 5.054 -6.369 -4.445 1.00 94.44 204 ALA A C 1
ATOM 1513 O O . ALA A 1 204 ? 6.265 -6.141 -4.433 1.00 94.44 204 ALA A O 1
ATOM 1514 N N . ALA A 1 205 ? 4.148 -5.407 -4.633 1.00 95.50 205 ALA A N 1
ATOM 1515 C CA . ALA A 1 205 ? 4.493 -4.007 -4.871 1.00 95.50 205 ALA A CA 1
ATOM 1516 C C . ALA A 1 205 ? 5.231 -3.379 -3.673 1.00 95.50 205 ALA A C 1
ATOM 1518 O O . ALA A 1 205 ? 6.232 -2.678 -3.853 1.00 95.50 205 ALA A O 1
ATOM 1519 N N . ILE A 1 206 ? 4.813 -3.698 -2.442 1.00 95.25 206 ILE A N 1
ATOM 1520 C CA . ILE A 1 206 ? 5.511 -3.251 -1.227 1.00 95.25 206 ILE A CA 1
ATOM 1521 C C . ILE A 1 206 ? 6.936 -3.816 -1.174 1.00 95.25 206 ILE A C 1
ATOM 1523 O O . ILE A 1 206 ? 7.880 -3.054 -0.954 1.00 95.25 206 ILE A O 1
ATOM 1527 N N . ARG A 1 207 ? 7.117 -5.121 -1.433 1.00 93.69 207 ARG A N 1
ATOM 1528 C CA . ARG A 1 207 ? 8.451 -5.753 -1.464 1.00 93.69 207 ARG A CA 1
ATOM 1529 C C . ARG A 1 207 ? 9.344 -5.177 -2.568 1.00 93.69 207 ARG A C 1
ATOM 1531 O O . ARG A 1 207 ? 10.546 -5.038 -2.358 1.00 93.69 207 ARG A O 1
ATOM 1538 N N . ALA A 1 208 ? 8.771 -4.813 -3.716 1.00 92.94 208 ALA A N 1
ATOM 1539 C CA . ALA A 1 208 ? 9.510 -4.210 -4.824 1.00 92.94 208 ALA A CA 1
ATOM 1540 C C . ALA A 1 208 ? 10.044 -2.809 -4.480 1.00 92.94 208 ALA A C 1
ATOM 1542 O O . ALA A 1 208 ? 11.188 -2.492 -4.799 1.00 92.94 208 ALA A O 1
ATOM 1543 N N . ARG A 1 209 ? 9.243 -1.977 -3.799 1.00 93.25 209 ARG A N 1
ATOM 1544 C CA . ARG A 1 209 ? 9.659 -0.625 -3.386 1.00 93.25 209 ARG A CA 1
ATOM 1545 C C . ARG A 1 209 ? 10.562 -0.627 -2.154 1.00 93.25 209 ARG A C 1
ATOM 1547 O O . ARG A 1 209 ? 11.459 0.206 -2.040 1.00 93.25 209 ARG A O 1
ATOM 1554 N N . ARG A 1 210 ? 10.331 -1.546 -1.216 1.00 88.12 210 ARG A N 1
ATOM 1555 C CA . ARG A 1 210 ? 11.098 -1.678 0.026 1.00 88.12 210 ARG A CA 1
ATOM 1556 C C . ARG A 1 210 ? 11.550 -3.127 0.175 1.00 88.12 210 ARG A C 1
ATOM 1558 O O . ARG A 1 210 ? 10.874 -3.939 0.800 1.00 88.12 210 ARG A O 1
ATOM 1565 N N . SER A 1 211 ? 12.752 -3.425 -0.315 1.00 78.38 211 SER A N 1
ATOM 1566 C CA . SER A 1 211 ? 13.383 -4.750 -0.181 1.00 78.38 211 SER A CA 1
ATOM 1567 C C . SER A 1 211 ? 13.582 -5.203 1.274 1.00 78.38 211 SER A C 1
ATOM 1569 O O . SER A 1 211 ? 13.842 -6.376 1.519 1.00 78.38 211 SER A O 1
ATOM 1571 N N . ASN A 1 212 ? 13.468 -4.281 2.237 1.00 72.44 212 ASN A N 1
ATOM 1572 C CA . ASN A 1 212 ? 13.640 -4.542 3.667 1.00 72.44 212 ASN A CA 1
ATOM 1573 C C . ASN A 1 212 ? 12.326 -4.866 4.406 1.00 72.44 212 ASN A C 1
ATOM 1575 O O . ASN A 1 212 ? 12.366 -5.138 5.604 1.00 72.44 212 ASN A O 1
ATOM 1579 N N . ALA A 1 213 ? 11.165 -4.812 3.744 1.00 73.56 213 ALA A N 1
ATOM 1580 C CA . ALA A 1 213 ? 9.891 -5.125 4.387 1.00 73.56 213 ALA A CA 1
ATOM 1581 C C . ALA A 1 213 ? 9.748 -6.647 4.585 1.00 73.56 213 ALA A C 1
ATOM 1583 O O . ALA A 1 213 ? 9.662 -7.402 3.616 1.00 73.56 213 ALA A O 1
ATOM 1584 N N . GLN A 1 214 ? 9.713 -7.107 5.840 1.00 69.06 214 GLN A N 1
ATOM 1585 C CA . GLN A 1 214 ? 9.443 -8.510 6.179 1.00 69.06 214 GLN A CA 1
ATOM 1586 C C . GLN A 1 214 ? 7.929 -8.776 6.120 1.00 69.06 214 GLN A C 1
ATOM 1588 O O . GLN A 1 214 ? 7.233 -8.676 7.131 1.00 69.06 214 GLN A O 1
ATOM 1593 N N . LEU A 1 215 ? 7.422 -9.069 4.918 1.00 69.62 215 LEU A N 1
ATOM 1594 C CA . LEU A 1 215 ? 6.033 -9.474 4.651 1.00 69.62 215 LEU A CA 1
ATOM 1595 C C . LEU A 1 215 ? 5.927 -10.960 4.344 1.00 69.62 215 LEU A C 1
ATOM 1597 O O . LEU A 1 215 ? 6.746 -11.428 3.517 1.00 69.62 215 LEU A O 1
#

pLDDT: mean 72.41, std 19.84, range [40.69, 97.94]

Sequence (215 aa):
MAADRALSHPIPSRYKFGGHQKNMLIVALSLILLIAWIVRRNNKLSGKLKVKDLVEAELNTERTLPNTPTPASGAGATLNAKTIQDAQVINADQTPAGQAALNADTISGSTVVNATGPVNIGSILGVGSAGRNPTSAKPSPDEVSLRQKIAIALADLFELEEIETLCFDLDIDAEEIKGQTKSAKAHALVNYCENRGRLSELAAAIRARRSNAQL

Foldseek 3Di:
DDDDDDDDDDDDDDPPPDPVVVVVVVVVVVVVVVVVVVVVVVVVVVPPPDDPPPPPPPDDDDDDDDDDDDDDDDPPDADEDAEDDPDDDDDPDDDPPDDHDHDYPDYDDDDDYDDPDDDDPPDPPDDPPPDDDDVCPPPPPVRVVLLVLQLVCQLPPHDPVRLCVLCVVVVHHLVVQDDDHSSSSSNSVSVVCVVVVNNVVSVVSSCVVPVPRPD

Radius of gyration: 33.96 Å; Cα contacts (8 Å, |Δi|>4): 113; chains: 1; bounding box: 114×53×80 Å

Solvent-accessible surface area (backbone atoms only — not comparable to full-atom values): 14428 Å² total; per-residue (Å²): 143,82,80,85,85,80,83,84,73,84,79,82,76,82,81,79,79,54,75,68,59,58,56,52,51,52,53,52,53,52,50,54,53,49,53,54,48,53,56,52,56,57,58,64,64,69,74,75,80,76,79,82,80,79,76,79,73,83,84,75,84,76,89,81,85,81,87,77,82,80,82,86,87,61,95,83,77,70,64,78,43,75,64,50,67,79,61,83,62,62,75,72,77,89,50,102,85,57,84,86,67,81,55,59,86,42,78,52,75,87,70,60,78,64,67,101,62,93,78,84,77,72,80,86,80,80,82,89,80,82,86,80,83,69,91,72,70,73,76,51,79,70,54,64,52,47,58,52,51,51,30,50,49,40,44,73,76,42,54,59,68,53,50,41,52,50,26,52,77,68,75,37,66,53,85,79,40,58,56,93,46,48,56,47,30,28,45,34,46,51,53,54,27,50,79,68,73,39,50,68,56,54,52,51,53,50,39,71,78,36,83,82,61,93,123

Secondary structure (DSSP, 8-state):
--------PPPPPP----HHHHHHHHHHHHHHHHHHHHHHHHHHHHTTS-SSSSSSSSS--------PPPP---TT---B-S-EES---EE----TT-----B-S-EES---EE-SS-------------S------PPPHHHHHHHHHHHHHHHHH--HHHHHHHHHHTT--TTTS--SSHHHHHHHHHHHHHHTT-HHHHHHHHHHH-TT---

Mean predicted aligned error: 19.09 Å